Protein AF-A0A835S754-F1 (afdb_monomer)

pLDDT: mean 72.1, std 16.72, range [30.58, 94.94]

Inter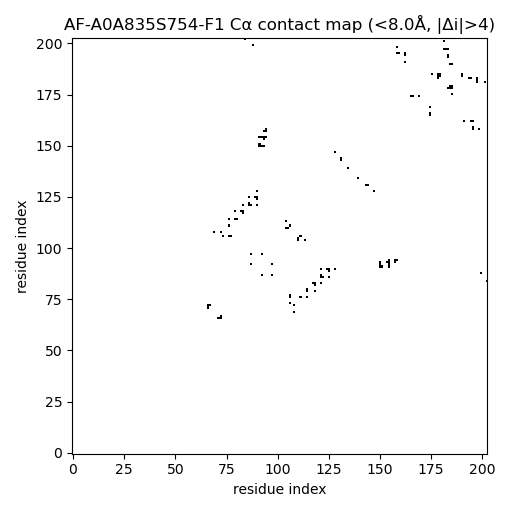Pro domains:
  IPR021881 NPK1-activating kinesin-like protein, C-terminal [PF11995] (77-199)
  IPR027640 Kinesin-like protein [PTHR47968] (9-197)

Mean predicted aligned error: 18.13 Å

Secondary structure (DSSP, 8-state):
-HHHHHHHHHHHHHHHHHHHHHHHHHHHHHHHHHHHHHHHHHHHHHHHHHTTS--------------SSHHHHHHHHHHHHHHHHHHHHHTT--HHHHHHHHHH--S-GGGHHHHHHHHHHHHHHHHHHHHHHHS-TTSS-THHHHHHHHHHHHHHHHHHHHHHHHHHHS-HHHHHHHHHHTT--SS-TTHHHHHHHHTTT--

Solvent-accessible surface area (backbone atoms only — not comparable to full-atom values): 11940 Å² total; per-residue (Å²): 114,73,70,62,55,51,53,54,50,52,54,52,52,50,50,53,51,52,52,51,52,53,51,51,52,49,52,51,52,51,50,52,51,53,50,53,50,51,52,50,50,53,51,48,56,54,49,64,63,43,68,81,62,82,80,88,80,90,81,81,88,76,87,75,79,78,68,93,41,76,71,56,41,50,54,51,46,54,53,51,50,52,52,43,49,54,39,34,60,77,58,36,54,42,65,68,57,56,52,50,51,60,70,72,52,85,69,51,83,83,39,50,66,58,54,54,50,50,45,51,55,42,51,52,48,43,50,52,54,51,50,62,73,69,50,71,94,81,80,75,69,70,67,62,62,50,50,54,55,47,37,48,50,51,36,50,50,52,44,52,50,49,53,54,49,49,70,72,73,44,53,72,69,58,46,49,53,49,28,59,74,62,72,45,75,93,78,62,100,51,54,71,61,49,51,57,51,40,72,71,65,76,118

Foldseek 3Di:
DVVVVVVVVVVVVVVVVVVVVVVVVVVVVVVVVVVVVVVVVVVVVVVVVCVVPDDDDDDDDDPDDQPPDLVSQQVVVVVLVVLLLVLCLLLLPAPVVVVVLPVPDDRDSVCVVVSVVSNVVSVVSNVLVVVVVPDDPPDDDPVSVVVSVVSNVNNLVNLLVVLVCCVVPDDPVRSVVVCVVLVNDPDDPCSSVSSSVSVSVRD

Organism: Vanilla planifolia (NCBI:txid51239)

Radius of gyration: 23.8 Å; Cα contacts (8 Å, |Δi|>4): 74; chains: 1; bounding box: 55×81×47 Å

Structure (mmCIF, N/CA/C/O backbone):
data_AF-A0A835S754-F1
#
_entry.id   AF-A0A835S754-F1
#
loop_
_atom_site.group_PDB
_atom_site.id
_atom_site.type_symbol
_atom_site.label_atom_id
_atom_site.label_alt_id
_atom_site.label_comp_id
_atom_site.label_asym_id
_atom_site.label_entity_id
_atom_site.label_seq_id
_atom_site.pdbx_PDB_ins_code
_atom_site.Cartn_x
_atom_site.Cartn_y
_atom_site.Cartn_z
_atom_site.occupancy
_atom_site.B_iso_or_equiv
_atom_site.auth_seq_id
_atom_site.auth_comp_id
_atom_site.auth_asym_id
_atom_site.auth_atom_id
_atom_site.pdbx_PDB_model_num
ATOM 1 N N . MET A 1 1 ? -16.193 54.764 7.865 1.00 55.62 1 MET A N 1
ATOM 2 C CA . MET A 1 1 ? -15.306 53.985 8.768 1.00 55.62 1 MET A CA 1
ATOM 3 C C . MET A 1 1 ? -15.609 52.480 8.833 1.00 55.62 1 MET A C 1
ATOM 5 O O . MET A 1 1 ? -14.678 51.699 8.687 1.00 55.62 1 MET A O 1
ATOM 9 N N . LYS A 1 2 ? -16.866 52.031 9.021 1.00 67.56 2 LYS A N 1
ATOM 10 C CA . LYS A 1 2 ? -17.196 50.593 9.207 1.00 67.56 2 LYS A CA 1
ATOM 11 C C . LYS A 1 2 ? -16.904 49.685 7.991 1.00 67.56 2 LYS A C 1
ATOM 13 O O . LYS A 1 2 ? -16.386 48.592 8.179 1.00 67.56 2 LYS A O 1
ATOM 18 N N . LYS A 1 3 ? -17.161 50.142 6.754 1.00 70.69 3 LYS A N 1
ATOM 19 C CA . LYS A 1 3 ? -16.855 49.378 5.519 1.00 70.69 3 LYS A CA 1
ATOM 20 C C . LYS A 1 3 ? -15.355 49.118 5.332 1.00 70.69 3 LYS A C 1
ATOM 22 O O . LYS A 1 3 ? -14.971 48.010 4.993 1.00 70.69 3 LYS A O 1
ATOM 27 N N . MET A 1 4 ? -14.521 50.119 5.612 1.00 66.88 4 MET A N 1
ATOM 28 C CA . MET A 1 4 ? -13.069 50.016 5.447 1.00 66.88 4 MET A CA 1
ATOM 29 C C . MET A 1 4 ? -12.462 49.002 6.424 1.00 66.88 4 MET A C 1
ATOM 31 O O . MET A 1 4 ? -11.729 48.120 5.997 1.00 66.88 4 MET A O 1
ATOM 35 N N . LYS A 1 5 ? -12.873 49.022 7.702 1.00 69.06 5 LYS A N 1
ATOM 36 C CA . LYS A 1 5 ? -12.472 47.999 8.688 1.00 69.06 5 LYS A CA 1
ATOM 37 C C . LYS A 1 5 ? -12.862 46.572 8.271 1.00 69.06 5 LYS A C 1
ATOM 39 O O . LYS A 1 5 ? -12.060 45.664 8.442 1.00 69.06 5 LYS A O 1
ATOM 44 N N . LYS A 1 6 ? -14.050 46.388 7.679 1.00 75.00 6 LYS A N 1
ATOM 45 C CA . LYS A 1 6 ? -14.527 45.075 7.211 1.00 75.00 6 LYS A CA 1
ATOM 46 C C . LYS A 1 6 ? -13.700 44.528 6.039 1.00 75.00 6 LYS A C 1
ATOM 48 O O . LYS A 1 6 ? -13.427 43.337 6.001 1.00 75.00 6 LYS A O 1
ATOM 53 N N . MET A 1 7 ? -13.265 45.390 5.116 1.00 71.31 7 MET A N 1
ATOM 54 C CA . MET A 1 7 ? -12.379 44.978 4.016 1.00 71.31 7 MET A CA 1
ATOM 55 C C . MET A 1 7 ? -10.996 44.556 4.527 1.00 71.31 7 MET A C 1
ATOM 57 O O . MET A 1 7 ? -10.490 43.520 4.108 1.00 71.31 7 MET A O 1
ATOM 61 N N . PHE A 1 8 ? -10.423 45.299 5.482 1.00 70.94 8 PHE A N 1
ATOM 62 C CA . PHE A 1 8 ? -9.155 44.918 6.116 1.00 70.94 8 PHE A CA 1
ATOM 63 C C . PHE A 1 8 ? -9.258 43.602 6.903 1.00 70.94 8 PHE A C 1
ATOM 65 O O . PHE A 1 8 ? -8.338 42.792 6.840 1.00 70.94 8 PHE A O 1
ATOM 72 N N . GLN A 1 9 ? -10.375 43.355 7.597 1.00 74.00 9 GLN A N 1
ATOM 73 C CA . GLN A 1 9 ? -10.621 42.074 8.271 1.00 74.00 9 GLN A CA 1
ATOM 74 C C . GLN A 1 9 ? -10.715 40.908 7.281 1.00 74.00 9 GLN A C 1
ATOM 76 O O . GLN A 1 9 ? -10.016 39.917 7.464 1.00 74.00 9 GLN A O 1
ATOM 81 N N . ASN A 1 10 ? -11.482 41.051 6.196 1.00 79.44 10 ASN A N 1
ATOM 82 C CA . ASN A 1 10 ? -11.582 40.007 5.172 1.00 79.44 10 ASN A CA 1
ATOM 83 C C . ASN A 1 10 ? -10.221 39.691 4.526 1.00 79.44 10 ASN A C 1
ATOM 85 O O . ASN A 1 10 ? -9.869 38.524 4.384 1.00 79.44 10 ASN A O 1
ATOM 89 N N . ALA A 1 11 ? -9.430 40.715 4.187 1.00 80.62 11 ALA A N 1
ATOM 90 C CA . ALA A 1 11 ? -8.102 40.523 3.602 1.00 80.62 11 ALA A CA 1
ATOM 91 C C . ALA A 1 11 ? -7.119 39.849 4.580 1.00 80.62 11 ALA A C 1
ATOM 93 O O . ALA A 1 11 ? -6.277 39.045 4.176 1.00 80.62 11 ALA A O 1
ATOM 94 N N . ALA A 1 12 ? -7.221 40.147 5.879 1.00 81.50 12 ALA A N 1
ATOM 95 C CA . ALA A 1 12 ? -6.429 39.474 6.905 1.00 81.50 12 ALA A CA 1
ATOM 96 C C . ALA A 1 12 ? -6.836 37.996 7.061 1.00 81.50 12 ALA A C 1
ATOM 98 O O . ALA A 1 12 ? -5.972 37.125 7.154 1.00 81.50 12 ALA A O 1
ATOM 99 N N . GLU A 1 13 ? -8.134 37.690 7.035 1.00 80.00 13 GLU A N 1
ATOM 100 C CA . GLU A 1 13 ? -8.650 36.318 7.112 1.00 80.00 13 GLU A CA 1
ATOM 101 C C . GLU A 1 13 ? -8.263 35.467 5.895 1.00 80.00 13 GLU A C 1
ATOM 103 O O . GLU A 1 13 ? -7.940 34.284 6.038 1.00 80.00 13 GLU A O 1
ATOM 108 N N . GLU A 1 14 ? -8.257 36.062 4.704 1.00 80.75 14 GLU A N 1
ATOM 109 C CA . GLU A 1 14 ? -7.834 35.403 3.469 1.00 80.75 14 GLU A CA 1
ATOM 110 C C . GLU A 1 14 ? -6.330 35.104 3.472 1.00 80.75 14 GLU A C 1
ATOM 112 O O . GLU A 1 14 ? -5.926 33.978 3.174 1.00 80.75 14 GLU A O 1
ATOM 117 N N . ASN A 1 15 ? -5.505 36.048 3.942 1.00 87.00 15 ASN A N 1
ATOM 118 C CA . ASN A 1 15 ? -4.077 35.809 4.167 1.00 87.00 15 ASN A CA 1
ATOM 119 C C . ASN A 1 15 ? -3.835 34.674 5.171 1.00 87.00 15 ASN A C 1
ATOM 121 O O . ASN A 1 15 ? -3.032 33.779 4.911 1.00 87.00 15 ASN A O 1
ATOM 125 N N . ILE A 1 16 ? -4.567 34.650 6.291 1.00 86.69 16 ILE A N 1
ATOM 126 C CA . ILE A 1 16 ? -4.469 33.567 7.283 1.00 86.69 16 ILE A CA 1
ATOM 127 C C . ILE A 1 16 ? -4.843 32.217 6.657 1.00 86.69 16 ILE A C 1
ATOM 129 O O . ILE A 1 16 ? -4.202 31.202 6.940 1.00 86.69 16 ILE A O 1
ATOM 133 N N . ARG A 1 17 ? -5.874 32.180 5.808 1.00 85.00 17 ARG A N 1
ATOM 134 C CA . ARG A 1 17 ? -6.311 30.961 5.114 1.00 85.00 17 ARG A CA 1
ATOM 135 C C . ARG A 1 17 ? -5.264 30.470 4.116 1.00 85.00 17 ARG A C 1
ATOM 137 O O . ARG A 1 17 ? -4.964 29.278 4.114 1.00 85.00 17 ARG A O 1
ATOM 144 N N . SER A 1 18 ? -4.680 31.380 3.341 1.00 87.38 18 SER A N 1
ATOM 145 C CA . SER A 1 18 ? -3.595 31.089 2.398 1.00 87.38 18 SER A CA 1
ATOM 146 C C . SER A 1 18 ? -2.350 30.549 3.114 1.00 87.38 18 SER A C 1
ATOM 148 O O . SER A 1 18 ? -1.838 29.489 2.756 1.00 87.38 18 SER A O 1
ATOM 150 N N . ILE A 1 19 ? -1.937 31.182 4.220 1.00 89.88 19 ILE A N 1
ATOM 151 C CA . ILE A 1 19 ? -0.817 30.707 5.048 1.00 89.88 19 ILE A CA 1
ATOM 152 C C . ILE A 1 19 ? -1.094 29.300 5.592 1.00 89.88 19 ILE A C 1
ATOM 154 O O . ILE A 1 19 ? -0.211 28.444 5.565 1.00 89.88 19 ILE A O 1
ATOM 158 N N . LYS A 1 20 ? -2.317 29.023 6.064 1.00 85.06 20 LYS A N 1
ATOM 159 C CA . LYS A 1 20 ? -2.689 27.680 6.537 1.00 85.06 20 LYS A CA 1
ATOM 160 C C . LYS A 1 20 ? -2.590 26.635 5.427 1.00 85.06 20 LYS A C 1
ATOM 162 O O . LYS A 1 20 ? -2.050 25.566 5.693 1.00 85.06 20 LYS A O 1
ATOM 167 N N . ALA A 1 21 ? -3.066 26.954 4.222 1.00 86.56 21 ALA A N 1
ATOM 168 C CA . ALA A 1 21 ? -2.978 26.072 3.059 1.00 86.56 21 ALA A CA 1
ATOM 169 C C . ALA A 1 21 ? -1.516 25.775 2.682 1.00 86.56 21 ALA A C 1
ATOM 171 O O . ALA A 1 21 ? -1.133 24.613 2.527 1.00 86.56 21 ALA A O 1
ATOM 172 N N . TYR A 1 22 ? -0.676 26.810 2.653 1.00 88.19 22 TYR A N 1
ATOM 173 C CA . TYR A 1 22 ? 0.758 26.667 2.407 1.00 88.19 22 TYR A CA 1
ATOM 174 C C . TYR A 1 22 ? 1.445 25.798 3.472 1.00 88.19 22 TYR A C 1
ATOM 176 O O . TYR A 1 22 ? 2.227 24.906 3.154 1.00 88.19 22 TYR A O 1
ATOM 184 N N . VAL A 1 23 ? 1.114 25.992 4.753 1.00 94.94 23 VAL A N 1
ATOM 185 C CA . VAL A 1 23 ? 1.658 25.177 5.853 1.00 94.94 23 VAL A CA 1
ATOM 186 C C . VAL A 1 23 ? 1.204 23.720 5.753 1.00 94.94 23 VAL A C 1
ATOM 188 O O . VAL A 1 23 ? 1.993 22.822 6.049 1.00 94.94 23 VAL A O 1
ATOM 191 N N . THR A 1 24 ? -0.042 23.454 5.354 1.00 88.62 24 THR A N 1
ATOM 192 C CA . THR A 1 24 ? -0.513 22.077 5.142 1.00 88.62 24 THR A CA 1
ATOM 193 C C . THR A 1 24 ? 0.208 21.401 3.984 1.00 88.62 24 THR A C 1
ATOM 195 O O . THR A 1 24 ? 0.659 20.270 4.146 1.00 88.62 24 THR A O 1
ATOM 198 N N . GLU A 1 25 ? 0.405 22.106 2.871 1.00 89.94 25 GLU A N 1
ATOM 199 C CA . GLU A 1 25 ? 1.157 21.589 1.727 1.00 89.94 25 GLU A CA 1
ATOM 200 C C . GLU A 1 25 ? 2.626 21.329 2.095 1.00 89.94 25 GLU A C 1
ATOM 202 O O . GLU A 1 25 ? 3.189 20.284 1.767 1.00 89.94 25 GLU A O 1
ATOM 207 N N . LEU A 1 26 ? 3.245 22.237 2.854 1.00 90.62 26 LEU A N 1
ATOM 208 C CA . LEU A 1 26 ? 4.615 22.067 3.329 1.00 90.62 26 LEU A CA 1
ATOM 209 C C . LEU A 1 26 ? 4.744 20.854 4.259 1.00 90.62 26 LEU A C 1
ATOM 211 O O . LEU A 1 26 ? 5.684 20.075 4.120 1.00 90.62 26 LEU A O 1
ATOM 215 N N . LYS A 1 27 ? 3.787 20.650 5.173 1.00 89.31 27 LYS A N 1
ATOM 216 C CA . LYS A 1 27 ? 3.744 19.461 6.041 1.00 89.31 27 LYS A CA 1
ATOM 217 C C . LYS A 1 27 ? 3.614 18.170 5.237 1.00 89.31 27 LYS A C 1
ATOM 219 O O . LYS A 1 27 ? 4.276 17.190 5.565 1.00 89.31 27 LYS A O 1
ATOM 224 N N . GLU A 1 28 ? 2.805 18.175 4.182 1.00 91.25 28 GLU A N 1
ATOM 225 C CA . GLU A 1 28 ? 2.674 17.029 3.282 1.00 91.25 28 GLU A CA 1
ATOM 226 C C . GLU A 1 28 ? 3.990 16.741 2.544 1.00 91.25 28 GLU A C 1
ATOM 228 O O . GLU A 1 28 ? 4.440 15.595 2.506 1.00 91.25 28 GLU A O 1
ATOM 233 N N . ARG A 1 29 ? 4.660 17.774 2.018 1.00 89.44 29 ARG A N 1
ATOM 234 C CA . ARG A 1 29 ? 5.976 17.636 1.369 1.00 89.44 29 ARG A CA 1
ATOM 235 C C . ARG A 1 29 ? 7.042 17.120 2.337 1.00 89.44 29 ARG A C 1
ATOM 237 O O . ARG A 1 29 ? 7.818 16.246 1.966 1.00 89.44 29 ARG A O 1
ATOM 244 N N . VAL A 1 30 ? 7.054 17.600 3.582 1.00 93.19 30 VAL A N 1
ATOM 245 C CA . VAL A 1 30 ? 7.963 17.101 4.629 1.00 93.19 30 VAL A CA 1
ATOM 246 C C . VAL A 1 30 ? 7.688 15.629 4.937 1.00 93.19 30 VAL A C 1
ATOM 248 O O . VAL A 1 30 ? 8.635 14.854 5.034 1.00 93.19 30 VAL A O 1
ATOM 251 N N . ALA A 1 31 ? 6.422 15.216 5.023 1.00 87.62 31 ALA A N 1
ATOM 252 C CA . ALA A 1 31 ? 6.072 13.811 5.218 1.00 87.62 31 ALA A CA 1
ATOM 253 C C . ALA A 1 31 ? 6.533 12.932 4.038 1.00 87.62 31 ALA A C 1
ATOM 255 O O . ALA A 1 31 ? 7.096 11.859 4.257 1.00 87.62 31 ALA A O 1
ATOM 256 N N . LYS A 1 32 ? 6.372 13.407 2.792 1.00 89.62 32 LYS A N 1
ATOM 257 C CA . LYS A 1 32 ? 6.876 12.720 1.587 1.00 89.62 32 LYS A CA 1
ATOM 258 C C . LYS A 1 32 ? 8.398 12.575 1.609 1.00 89.62 32 LYS A C 1
ATOM 260 O O . LYS A 1 32 ? 8.906 11.484 1.369 1.00 89.62 32 LYS A O 1
ATOM 265 N N . LEU A 1 33 ? 9.117 13.640 1.962 1.00 93.00 33 LEU A N 1
ATOM 266 C CA . LEU A 1 33 ? 10.575 13.610 2.098 1.00 93.00 33 LEU A CA 1
ATOM 267 C C . LEU A 1 33 ? 11.033 12.663 3.211 1.00 93.00 33 LEU A C 1
ATOM 269 O O . LEU A 1 33 ? 12.001 11.929 3.033 1.00 93.00 33 LEU A O 1
ATOM 273 N N . GLN A 1 34 ? 10.342 12.643 4.353 1.00 84.38 34 GLN A N 1
ATOM 274 C CA . GLN A 1 34 ? 10.647 11.713 5.444 1.00 84.38 34 GLN A CA 1
ATOM 275 C C . GLN A 1 34 ? 10.462 10.256 5.016 1.00 84.38 34 GLN A C 1
ATOM 277 O O . GLN A 1 34 ? 11.296 9.415 5.344 1.00 84.38 34 GLN A O 1
ATOM 282 N N . TYR A 1 35 ? 9.415 9.971 4.245 1.00 87.88 35 TYR A N 1
ATOM 283 C CA . TYR A 1 35 ? 9.174 8.641 3.700 1.00 87.88 35 TYR A CA 1
ATOM 284 C C . TYR A 1 35 ? 10.244 8.236 2.676 1.00 87.88 35 TYR A C 1
ATOM 286 O O . TYR A 1 35 ? 10.827 7.162 2.799 1.00 87.88 35 TYR A O 1
ATOM 294 N N . GLN A 1 36 ? 10.590 9.123 1.735 1.00 85.00 36 GLN A N 1
ATOM 295 C CA . GLN A 1 36 ? 11.692 8.897 0.791 1.00 85.00 36 GLN A CA 1
ATOM 296 C C . GLN A 1 36 ? 13.021 8.649 1.510 1.00 85.00 36 GLN A C 1
ATOM 298 O O . GLN A 1 36 ? 13.753 7.730 1.152 1.00 85.00 36 GLN A O 1
ATOM 303 N N . LYS A 1 37 ? 13.310 9.422 2.564 1.00 83.12 37 LYS A N 1
ATOM 304 C CA . LYS A 1 37 ? 14.489 9.213 3.408 1.00 83.12 37 LYS A CA 1
ATOM 305 C C . LYS A 1 37 ? 14.470 7.826 4.050 1.00 83.12 37 LYS A C 1
ATOM 307 O O . LYS A 1 37 ? 15.501 7.169 4.072 1.00 83.12 37 LYS A O 1
ATOM 312 N N . GLN A 1 38 ? 13.328 7.384 4.576 1.00 81.88 38 GLN A N 1
ATOM 313 C CA . GLN A 1 38 ? 13.209 6.066 5.200 1.00 81.88 38 GLN A CA 1
ATOM 314 C C . GLN A 1 38 ? 13.431 4.932 4.190 1.00 81.88 38 GLN A C 1
ATOM 316 O O . GLN A 1 38 ? 14.171 4.003 4.492 1.00 81.88 38 GLN A O 1
ATOM 321 N N . LEU A 1 39 ? 12.859 5.042 2.987 1.00 79.38 39 LEU A N 1
ATOM 322 C CA . LEU A 1 39 ? 13.101 4.105 1.884 1.00 79.38 39 LEU A CA 1
ATOM 323 C C . LEU A 1 39 ? 14.577 4.042 1.497 1.00 79.38 39 LEU A C 1
ATOM 325 O O . LEU A 1 39 ? 15.128 2.953 1.371 1.00 79.38 39 LEU A O 1
ATOM 329 N N . LEU A 1 40 ? 15.222 5.201 1.356 1.00 84.50 40 LEU A N 1
ATOM 330 C CA . LEU A 1 40 ? 16.635 5.266 1.001 1.00 84.50 40 LEU A CA 1
ATOM 331 C C . LEU A 1 40 ? 17.522 4.681 2.106 1.00 84.50 40 LEU A C 1
ATOM 333 O O . LEU A 1 40 ? 18.484 3.994 1.802 1.00 84.50 40 LEU A O 1
ATOM 337 N N . VAL A 1 41 ? 17.184 4.900 3.382 1.00 81.00 41 VAL A N 1
ATOM 338 C CA . VAL A 1 41 ? 17.890 4.276 4.513 1.00 81.00 41 VAL A CA 1
ATOM 339 C C . VAL A 1 41 ? 17.762 2.755 4.464 1.00 81.00 41 VAL A C 1
ATOM 341 O O . VAL A 1 41 ? 18.763 2.073 4.643 1.00 81.00 41 VAL A O 1
ATOM 344 N N . CYS A 1 42 ? 16.572 2.216 4.184 1.00 72.00 42 CYS A N 1
ATOM 345 C CA . CYS A 1 42 ? 16.405 0.775 3.989 1.00 72.00 42 CYS A CA 1
ATOM 346 C C . CYS A 1 42 ? 17.265 0.264 2.823 1.00 72.00 42 CYS A C 1
ATOM 348 O O . CYS A 1 42 ? 17.995 -0.702 2.999 1.00 72.00 42 CYS A O 1
ATOM 350 N N . GLN A 1 43 ? 17.268 0.965 1.686 1.00 68.75 43 GLN A N 1
ATOM 351 C CA . GLN A 1 43 ? 18.071 0.596 0.519 1.00 68.75 43 GLN A CA 1
ATOM 352 C C . GLN A 1 43 ? 19.586 0.661 0.783 1.00 68.75 43 GLN A C 1
ATOM 354 O O . GLN A 1 43 ? 20.320 -0.210 0.333 1.00 68.75 43 GLN A O 1
ATOM 359 N N . VAL A 1 44 ? 20.070 1.671 1.513 1.00 73.56 44 VAL A N 1
ATOM 360 C CA . VAL A 1 44 ? 21.494 1.796 1.874 1.00 73.56 44 VAL A CA 1
ATOM 361 C C . VAL A 1 44 ? 21.908 0.681 2.830 1.00 73.56 44 VAL A C 1
ATOM 363 O O . VAL A 1 44 ? 22.931 0.054 2.595 1.00 73.56 44 VAL A O 1
ATOM 366 N N . LEU A 1 45 ? 21.093 0.371 3.843 1.00 75.69 45 LEU A N 1
ATOM 367 C CA . LEU A 1 45 ? 21.361 -0.751 4.751 1.00 75.69 45 LEU A CA 1
ATOM 368 C C . LEU A 1 45 ? 21.376 -2.101 4.011 1.00 75.69 45 LEU A C 1
ATOM 370 O O . LEU A 1 45 ? 22.176 -2.972 4.339 1.00 75.69 45 LEU A O 1
ATOM 374 N N . GLU A 1 46 ? 20.520 -2.268 2.999 1.00 69.50 46 GLU A N 1
ATOM 375 C CA . GLU A 1 46 ? 20.502 -3.446 2.120 1.00 69.50 46 GLU A CA 1
ATOM 376 C C . GLU A 1 46 ? 21.759 -3.525 1.227 1.00 69.50 46 GLU A C 1
ATOM 378 O O . GLU A 1 46 ? 22.312 -4.609 1.042 1.00 69.50 46 GLU A O 1
ATOM 383 N N . LEU A 1 47 ? 22.253 -2.392 0.707 1.00 67.00 47 LEU A N 1
ATOM 384 C CA . LEU A 1 47 ? 23.467 -2.328 -0.121 1.00 67.00 47 LEU A CA 1
ATOM 385 C C . LEU A 1 47 ? 24.760 -2.498 0.692 1.00 67.00 47 LEU A C 1
ATOM 387 O O . LEU A 1 47 ? 25.648 -3.224 0.250 1.00 67.00 47 LEU A O 1
ATOM 391 N N . GLU A 1 48 ? 24.856 -1.896 1.881 1.00 65.88 48 GLU A N 1
ATOM 392 C CA . GLU A 1 48 ? 25.991 -2.059 2.807 1.00 65.88 48 GLU A CA 1
ATOM 393 C C . GLU A 1 48 ? 26.107 -3.512 3.302 1.00 65.88 48 GLU A C 1
ATOM 395 O O . GLU A 1 48 ? 27.211 -4.032 3.467 1.00 65.88 48 GLU A O 1
ATOM 400 N N . ALA A 1 49 ? 24.979 -4.213 3.470 1.00 60.19 49 ALA A N 1
ATOM 401 C CA . ALA A 1 49 ? 24.977 -5.647 3.761 1.00 60.19 49 ALA A CA 1
ATOM 402 C C . ALA A 1 49 ? 25.491 -6.484 2.569 1.00 60.19 49 ALA A C 1
ATOM 404 O O . ALA A 1 49 ? 26.234 -7.452 2.760 1.00 60.19 49 ALA A O 1
ATOM 405 N N . ASN A 1 50 ? 25.153 -6.080 1.340 1.00 57.06 50 ASN A N 1
ATOM 406 C CA . ASN A 1 50 ? 25.584 -6.737 0.103 1.00 57.06 50 ASN A CA 1
ATOM 407 C C . ASN A 1 50 ? 27.035 -6.419 -0.316 1.00 57.06 50 ASN A C 1
ATOM 409 O O . ASN A 1 50 ? 27.605 -7.172 -1.105 1.00 57.06 50 ASN A O 1
ATOM 413 N N . GLU A 1 51 ? 27.669 -5.363 0.207 1.00 45.88 51 GLU A N 1
ATOM 414 C CA . GLU A 1 51 ? 29.067 -5.006 -0.110 1.00 45.88 51 GLU A CA 1
ATOM 415 C C . GLU A 1 51 ? 30.082 -6.052 0.406 1.00 45.88 51 GLU A C 1
ATOM 417 O O . GLU A 1 51 ? 31.215 -6.131 -0.069 1.00 45.88 51 GLU A O 1
ATOM 422 N N . THR A 1 52 ? 29.654 -6.952 1.298 1.00 45.66 52 THR A N 1
ATOM 423 C CA . THR A 1 52 ? 30.446 -8.125 1.714 1.00 45.66 52 THR A CA 1
ATOM 424 C C . THR A 1 52 ? 30.410 -9.292 0.715 1.00 45.66 52 THR A C 1
ATOM 426 O O . THR A 1 52 ? 31.159 -10.258 0.873 1.00 45.66 52 THR A O 1
ATOM 429 N N . VAL A 1 53 ? 29.596 -9.202 -0.345 1.00 49.78 53 VAL A N 1
ATOM 430 C CA . VAL A 1 53 ? 29.463 -10.216 -1.403 1.00 49.78 53 VAL A CA 1
ATOM 431 C C . VAL A 1 53 ? 29.507 -9.526 -2.771 1.00 49.78 53 VAL A C 1
ATOM 433 O O . VAL A 1 53 ? 28.537 -9.466 -3.523 1.00 49.78 53 VAL A O 1
ATOM 436 N N . SER A 1 54 ? 30.677 -8.987 -3.118 1.00 43.31 54 SER A N 1
ATOM 437 C CA . SER A 1 54 ? 30.976 -8.646 -4.511 1.00 43.31 54 SER A CA 1
ATOM 438 C C . SER A 1 54 ? 30.972 -9.910 -5.376 1.00 43.31 54 SER A C 1
ATOM 440 O O . SER A 1 54 ? 31.736 -10.833 -5.099 1.00 43.31 54 SER A O 1
ATOM 442 N N . CYS A 1 55 ? 30.171 -9.917 -6.449 1.00 30.58 55 CYS A N 1
ATOM 443 C CA . CYS A 1 55 ? 30.602 -10.121 -7.846 1.00 30.58 55 CYS A CA 1
ATOM 444 C C . CYS A 1 55 ? 29.504 -10.772 -8.718 1.00 30.58 55 CYS A C 1
ATOM 446 O O . CYS A 1 55 ? 28.957 -11.811 -8.366 1.00 30.58 55 CYS A O 1
ATOM 448 N N . SER A 1 56 ? 29.340 -10.220 -9.929 1.00 34.81 56 SER A N 1
ATOM 449 C CA . SER A 1 56 ? 28.719 -10.811 -11.133 1.00 34.81 56 SER A CA 1
ATOM 450 C C . SER A 1 56 ? 27.187 -10.876 -11.212 1.00 34.81 56 SER A C 1
ATOM 452 O O . SER A 1 56 ? 26.554 -11.749 -10.634 1.00 34.81 56 SER A O 1
ATOM 454 N N . SER A 1 57 ? 26.590 -10.045 -12.069 1.00 34.31 57 SER A N 1
ATOM 455 C CA . SER A 1 57 ? 26.106 -10.512 -13.381 1.00 34.31 57 SER A CA 1
ATOM 456 C C . SER A 1 57 ? 25.302 -9.407 -14.066 1.00 34.31 57 SER A C 1
ATOM 458 O O . SER A 1 57 ? 24.253 -8.972 -13.600 1.00 34.31 57 SER A O 1
ATOM 460 N N . GLU A 1 58 ? 25.823 -8.992 -15.207 1.00 40.59 58 GLU A N 1
ATOM 461 C CA . GLU A 1 58 ? 25.238 -8.121 -16.219 1.00 40.59 58 GLU A CA 1
ATOM 462 C C . GLU A 1 58 ? 23.995 -8.811 -16.794 1.00 40.59 58 GLU A C 1
ATOM 464 O O . GLU A 1 58 ? 24.121 -9.962 -17.194 1.00 40.59 58 GLU A O 1
ATOM 469 N N . HIS A 1 59 ? 22.822 -8.169 -16.834 1.00 34.38 59 HIS A N 1
ATOM 470 C CA . HIS A 1 59 ? 21.711 -8.570 -17.713 1.00 34.38 59 HIS A CA 1
ATOM 471 C C . HIS A 1 59 ? 21.026 -7.319 -18.274 1.00 34.38 59 HIS A C 1
ATOM 473 O O . HIS A 1 59 ? 20.168 -6.692 -17.654 1.00 34.38 59 HIS A O 1
ATOM 479 N N . GLU A 1 60 ? 21.564 -6.957 -19.432 1.00 35.41 60 GLU A N 1
ATOM 480 C CA . GLU A 1 60 ? 20.961 -6.374 -20.627 1.00 35.41 60 GLU A CA 1
ATOM 481 C C . GLU A 1 60 ? 19.481 -5.958 -20.589 1.00 35.41 60 GLU A C 1
ATOM 483 O O . GLU A 1 60 ? 18.557 -6.709 -20.272 1.00 35.41 60 GLU A O 1
ATOM 488 N N . GLU A 1 61 ? 19.305 -4.714 -21.021 1.00 44.69 61 GLU A N 1
ATOM 489 C CA . GLU A 1 61 ? 18.074 -3.988 -21.271 1.00 44.69 61 GLU A CA 1
ATOM 490 C C . GLU A 1 61 ? 17.110 -4.753 -22.189 1.00 44.69 61 GLU A C 1
ATOM 492 O O . GLU A 1 61 ? 17.407 -5.042 -23.345 1.00 44.69 61 GLU A O 1
ATOM 497 N N . THR A 1 62 ? 15.885 -4.984 -21.717 1.00 36.34 62 THR A N 1
ATOM 498 C CA . THR A 1 62 ? 14.735 -5.181 -22.606 1.00 36.34 62 THR A CA 1
ATOM 499 C C . THR A 1 62 ? 13.842 -3.956 -22.481 1.00 36.34 62 THR A C 1
ATOM 501 O O . THR A 1 62 ? 13.091 -3.806 -21.517 1.00 36.34 62 THR A O 1
ATOM 504 N N . ILE A 1 63 ? 13.966 -3.054 -23.456 1.00 45.25 63 ILE A N 1
ATOM 505 C CA . ILE A 1 63 ? 13.023 -1.963 -23.699 1.00 45.25 63 ILE A CA 1
ATOM 506 C C . ILE A 1 63 ? 11.663 -2.600 -24.001 1.00 45.25 63 ILE A C 1
ATOM 508 O O . ILE A 1 63 ? 11.449 -3.157 -25.077 1.00 45.25 63 ILE A O 1
ATOM 512 N N . ALA A 1 64 ? 10.760 -2.561 -23.021 1.00 47.06 64 ALA A N 1
ATOM 513 C CA . ALA A 1 64 ? 9.382 -2.994 -23.187 1.00 47.06 64 ALA A CA 1
ATOM 514 C C . ALA A 1 64 ? 8.582 -1.883 -23.886 1.00 47.06 64 ALA A C 1
ATOM 516 O O . ALA A 1 64 ? 8.510 -0.745 -23.425 1.00 47.06 64 ALA A O 1
ATOM 517 N N . ASP A 1 65 ? 8.040 -2.257 -25.040 1.00 45.06 65 ASP A N 1
ATOM 518 C CA . ASP A 1 65 ? 7.227 -1.492 -25.984 1.00 45.06 65 ASP A CA 1
ATOM 519 C C . ASP A 1 65 ? 6.140 -0.659 -25.265 1.00 45.06 65 ASP A C 1
ATOM 521 O O . ASP A 1 65 ? 5.303 -1.188 -24.531 1.00 45.06 65 ASP A O 1
ATOM 525 N N . LEU A 1 66 ? 6.146 0.661 -25.476 1.00 51.59 66 LEU A N 1
ATOM 526 C CA . LEU A 1 66 ? 5.142 1.579 -24.932 1.00 51.59 66 LEU A CA 1
ATOM 527 C C . LEU A 1 66 ? 3.754 1.226 -25.518 1.00 51.59 66 LEU A C 1
ATOM 529 O O . LEU A 1 66 ? 3.621 1.174 -26.746 1.00 51.59 66 LEU A O 1
ATOM 533 N N . PRO A 1 67 ? 2.703 1.002 -24.704 1.00 52.34 67 PRO A N 1
ATOM 534 C CA . PRO A 1 67 ? 1.392 0.612 -25.210 1.00 52.34 67 PRO A CA 1
ATOM 535 C C . PRO A 1 67 ? 0.783 1.704 -26.100 1.00 52.34 67 PRO A C 1
ATOM 537 O O . PRO A 1 67 ? 0.526 2.830 -25.679 1.00 52.34 67 PRO A O 1
ATOM 540 N N . LYS A 1 68 ? 0.541 1.344 -27.366 1.00 53.31 68 LYS A N 1
ATOM 541 C CA . LYS A 1 68 ? 0.200 2.247 -28.483 1.00 53.31 68 LYS A CA 1
ATOM 542 C C . LYS A 1 68 ? -1.237 2.809 -28.442 1.00 53.31 68 LYS A C 1
ATOM 544 O O . LYS A 1 68 ? -1.643 3.492 -29.377 1.00 53.31 68 LYS A O 1
ATOM 549 N N . SER A 1 69 ? -2.015 2.566 -27.379 1.00 59.75 69 SER A N 1
ATOM 550 C CA . SER A 1 69 ? -3.338 3.188 -27.179 1.00 59.75 69 SER A CA 1
ATOM 551 C C . SER A 1 69 ? -3.737 3.318 -25.692 1.00 59.75 69 SER A C 1
ATOM 553 O O . SER A 1 69 ? -3.404 2.432 -24.898 1.00 59.75 69 SER A O 1
ATOM 555 N N . PRO A 1 70 ? -4.498 4.361 -25.294 1.00 61.78 70 PRO A N 1
ATOM 556 C CA . PRO A 1 70 ? -4.970 4.536 -23.912 1.00 61.78 70 PRO A CA 1
ATOM 557 C C . PRO A 1 70 ? -5.791 3.349 -23.385 1.00 61.78 70 PRO A C 1
ATOM 559 O O . PRO A 1 70 ? -5.666 2.970 -22.221 1.00 61.78 70 PRO A O 1
ATOM 562 N N . ASP A 1 71 ? -6.583 2.718 -24.258 1.00 64.81 71 ASP A N 1
ATOM 563 C CA . ASP A 1 71 ? -7.390 1.545 -23.909 1.00 64.81 71 ASP A CA 1
ATOM 564 C C . ASP A 1 71 ? -6.529 0.289 -23.698 1.00 64.81 71 ASP A C 1
ATOM 566 O O . ASP A 1 71 ? -6.822 -0.512 -22.811 1.00 64.81 71 ASP A O 1
ATOM 570 N N . SER A 1 72 ? -5.418 0.143 -24.436 1.00 78.88 72 SER A N 1
ATOM 571 C CA . SER A 1 72 ? -4.458 -0.950 -24.207 1.00 78.88 72 SER A CA 1
ATOM 572 C C . SER A 1 72 ? -3.711 -0.811 -22.880 1.00 78.88 72 SER A C 1
ATOM 574 O O . SER A 1 72 ? -3.541 -1.802 -22.173 1.00 78.88 72 SER A O 1
ATOM 576 N N . TRP A 1 73 ? -3.337 0.414 -22.493 1.00 83.88 73 TRP A N 1
ATOM 577 C CA . TRP A 1 73 ? -2.679 0.667 -21.210 1.00 83.88 73 TRP A CA 1
ATOM 578 C C . TRP A 1 73 ? -3.578 0.291 -20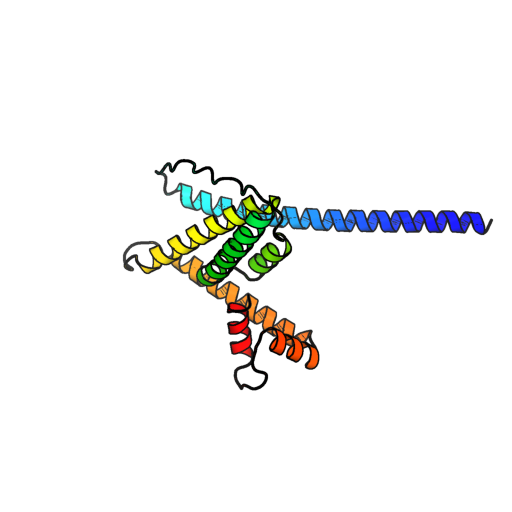.033 1.00 83.88 73 TRP A C 1
ATOM 580 O O . TRP A 1 73 ? -3.138 -0.386 -19.111 1.00 83.88 73 TRP A O 1
ATOM 590 N N . ARG A 1 74 ? -4.859 0.670 -20.077 1.00 86.12 74 ARG A N 1
ATOM 591 C CA . ARG A 1 74 ? -5.798 0.371 -18.990 1.00 86.12 74 ARG A CA 1
ATOM 592 C C . ARG A 1 74 ? -5.925 -1.130 -18.719 1.00 86.12 74 ARG A C 1
ATOM 594 O O . ARG A 1 74 ? -6.029 -1.523 -17.561 1.00 86.12 74 ARG A O 1
ATOM 601 N N . LEU A 1 75 ? -5.928 -1.956 -19.766 1.00 87.38 75 LEU A N 1
ATOM 602 C CA . LEU A 1 75 ? -5.974 -3.414 -19.627 1.00 87.38 75 LEU A CA 1
ATOM 603 C C . LEU A 1 75 ? -4.690 -3.955 -18.986 1.00 87.38 75 LEU A C 1
ATOM 605 O O . LEU A 1 75 ? -4.776 -4.706 -18.017 1.00 87.38 75 LEU A O 1
ATOM 609 N N . ILE A 1 76 ? -3.526 -3.504 -19.463 1.00 89.06 76 ILE A N 1
ATOM 610 C CA . ILE A 1 76 ? -2.214 -3.881 -18.913 1.00 89.06 76 ILE A CA 1
ATOM 611 C C . ILE A 1 76 ? -2.106 -3.468 -17.445 1.00 89.06 76 ILE A C 1
ATOM 613 O O . ILE A 1 76 ? -1.707 -4.267 -16.606 1.00 89.06 76 ILE A O 1
ATOM 617 N N . PHE A 1 77 ? -2.522 -2.247 -17.112 1.00 89.88 77 PHE A N 1
ATOM 618 C CA . PHE A 1 77 ? -2.528 -1.749 -15.742 1.00 89.88 77 PHE A CA 1
ATOM 619 C C . PHE A 1 77 ? -3.360 -2.641 -14.819 1.00 89.88 77 PHE A C 1
ATOM 621 O O . PHE A 1 77 ? -2.904 -2.991 -13.736 1.00 89.88 77 PHE A O 1
ATOM 628 N N . LEU A 1 78 ? -4.573 -3.028 -15.231 1.00 90.12 78 LEU A N 1
ATOM 629 C CA . LEU A 1 78 ? -5.425 -3.899 -14.419 1.00 90.12 78 LEU A CA 1
ATOM 630 C C . LEU A 1 78 ? -4.786 -5.275 -14.199 1.00 90.12 78 LEU A C 1
ATOM 632 O O . LEU A 1 78 ? -4.812 -5.778 -13.076 1.00 90.12 78 LEU A O 1
ATOM 636 N N . GLU A 1 79 ? -4.186 -5.852 -15.240 1.00 91.50 79 GLU A N 1
ATOM 637 C CA . GLU A 1 79 ? -3.474 -7.129 -15.155 1.00 91.50 79 GLU A CA 1
ATOM 638 C C . GLU A 1 79 ? -2.248 -7.037 -14.233 1.00 91.50 79 GLU A C 1
ATOM 640 O O . GLU A 1 79 ? -2.090 -7.843 -13.315 1.00 91.50 79 GLU A O 1
ATOM 645 N N . GLN A 1 80 ? -1.411 -6.016 -14.411 1.00 92.25 80 GLN A N 1
ATOM 646 C CA . GLN A 1 80 ? -0.230 -5.792 -13.579 1.00 92.25 80 GLN A CA 1
ATOM 647 C C . GLN A 1 80 ? -0.601 -5.506 -12.122 1.00 92.25 80 GLN A C 1
ATOM 649 O O . GLN A 1 80 ? 0.022 -6.040 -11.208 1.00 92.25 80 GLN A O 1
ATOM 654 N N . MET A 1 81 ? -1.650 -4.719 -11.879 1.00 92.56 81 MET A N 1
ATOM 655 C CA . MET A 1 81 ? -2.158 -4.481 -10.528 1.00 92.56 81 MET A CA 1
ATOM 656 C C . MET A 1 81 ? -2.661 -5.768 -9.878 1.00 92.56 81 MET A C 1
ATOM 658 O O . MET A 1 81 ? -2.408 -5.984 -8.694 1.00 92.56 81 MET A O 1
ATOM 662 N N . GLN A 1 82 ? -3.330 -6.641 -10.632 1.00 90.56 82 GLN A N 1
ATOM 663 C CA . GLN A 1 82 ? -3.742 -7.949 -10.128 1.00 90.56 82 GLN A CA 1
ATOM 664 C C . GLN A 1 82 ? -2.526 -8.799 -9.727 1.00 90.56 82 GLN A C 1
ATOM 666 O O . GLN A 1 82 ? -2.529 -9.401 -8.652 1.00 90.56 82 GLN A O 1
ATOM 671 N N . GLN A 1 83 ? -1.470 -8.810 -10.545 1.00 92.25 83 GLN A N 1
ATOM 672 C CA . GLN A 1 83 ? -0.218 -9.505 -10.227 1.00 92.25 83 GLN A CA 1
ATOM 673 C C . GLN A 1 83 ? 0.458 -8.926 -8.974 1.00 92.25 83 GLN A C 1
ATOM 675 O O . GLN A 1 83 ? 0.857 -9.682 -8.089 1.00 92.25 83 GLN A O 1
ATOM 680 N N . ILE A 1 84 ? 0.534 -7.596 -8.854 1.00 92.38 84 ILE A N 1
ATOM 681 C CA . ILE A 1 84 ? 1.075 -6.910 -7.670 1.00 92.38 84 ILE A CA 1
ATOM 682 C C . ILE A 1 84 ? 0.320 -7.330 -6.409 1.00 92.38 84 ILE A C 1
ATOM 684 O O . ILE A 1 84 ? 0.952 -7.638 -5.400 1.00 92.38 84 ILE A O 1
ATOM 688 N N . VAL A 1 85 ? -1.015 -7.375 -6.452 1.00 89.06 85 VAL A N 1
ATOM 689 C CA . VAL A 1 85 ? -1.815 -7.753 -5.281 1.00 89.06 85 VAL A CA 1
ATOM 690 C C . VAL A 1 85 ? -1.526 -9.192 -4.853 1.00 89.06 85 VAL A C 1
ATOM 692 O O . VAL A 1 85 ? -1.264 -9.429 -3.675 1.00 89.06 85 VAL A O 1
ATOM 695 N N . GLN A 1 86 ? -1.462 -10.130 -5.800 1.00 89.00 86 GLN A N 1
ATOM 696 C CA . GLN A 1 86 ? -1.098 -11.519 -5.501 1.00 89.00 86 GLN A CA 1
ATOM 697 C C . GLN A 1 86 ? 0.303 -11.623 -4.887 1.00 89.00 86 GLN A C 1
ATOM 699 O O . GLN A 1 86 ? 0.514 -12.322 -3.894 1.00 89.00 86 GLN A O 1
ATOM 704 N N . LEU A 1 87 ? 1.271 -10.900 -5.451 1.00 86.69 87 LEU A N 1
ATOM 705 C CA . LEU A 1 87 ? 2.638 -10.897 -4.946 1.00 86.69 87 LEU A CA 1
ATOM 706 C C . LEU A 1 87 ? 2.756 -10.219 -3.577 1.00 86.69 87 LEU A C 1
ATOM 708 O O . LEU A 1 87 ? 3.554 -10.658 -2.752 1.00 86.69 87 LEU A O 1
ATOM 712 N N . TRP A 1 88 ? 1.955 -9.194 -3.281 1.00 91.06 88 TRP A N 1
ATOM 713 C CA . TRP A 1 88 ? 1.908 -8.598 -1.946 1.00 91.06 88 TRP A CA 1
ATOM 714 C C . TRP A 1 88 ? 1.505 -9.602 -0.873 1.00 91.06 88 TRP A C 1
ATOM 716 O O . TRP A 1 88 ? 2.003 -9.507 0.254 1.00 91.06 88 TRP A O 1
ATOM 726 N N . ASP A 1 89 ? 0.611 -10.533 -1.198 1.00 84.56 89 ASP A N 1
ATOM 727 C CA . ASP A 1 89 ? 0.181 -11.589 -0.282 1.00 84.56 89 ASP A CA 1
ATOM 728 C C . ASP A 1 89 ? 1.273 -12.630 -0.073 1.00 84.56 89 ASP A C 1
ATOM 730 O O . ASP A 1 89 ? 1.605 -12.937 1.074 1.00 84.56 89 ASP A O 1
ATOM 734 N N . ILE A 1 90 ? 1.899 -13.088 -1.159 1.00 84.69 90 ILE A N 1
ATOM 735 C CA . ILE A 1 90 ? 3.008 -14.051 -1.113 1.00 84.69 90 ILE A CA 1
ATOM 736 C C . ILE A 1 90 ? 4.206 -13.476 -0.346 1.00 84.69 90 ILE A C 1
ATOM 738 O O . ILE A 1 90 ? 4.799 -14.154 0.490 1.00 84.69 90 ILE A O 1
ATOM 742 N N . CYS A 1 91 ? 4.545 -12.214 -0.599 1.00 83.31 91 CYS A N 1
ATOM 743 C CA . CYS A 1 91 ? 5.693 -11.539 0.002 1.00 83.31 91 CYS A CA 1
ATOM 744 C C . CYS A 1 91 ? 5.364 -10.861 1.343 1.00 83.31 91 CYS A C 1
ATOM 746 O O . CYS A 1 91 ? 6.206 -10.146 1.881 1.00 83.31 91 CYS A O 1
ATOM 748 N N . HIS A 1 92 ? 4.150 -11.044 1.878 1.00 82.75 92 HIS A N 1
ATOM 749 C CA . HIS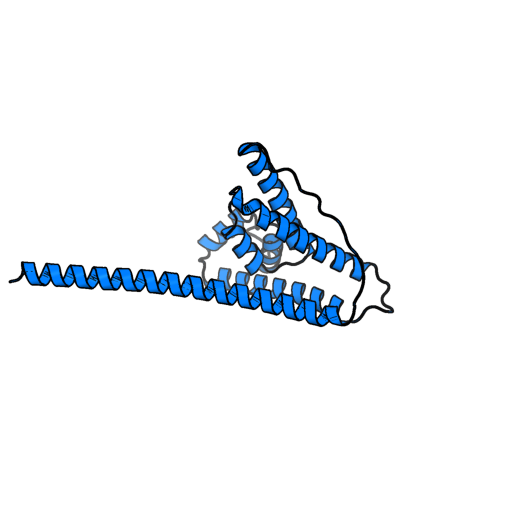 A 1 92 ? 3.698 -10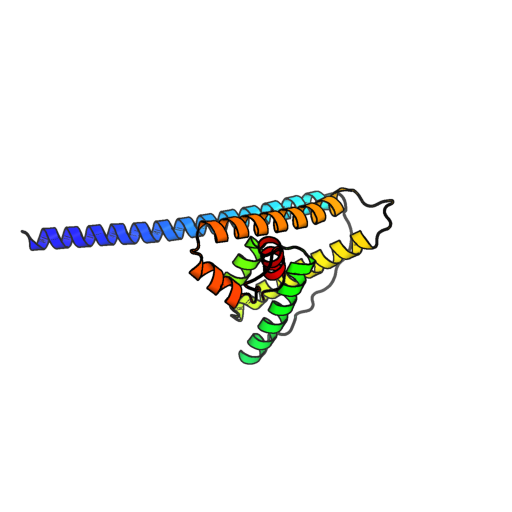.482 3.158 1.00 82.75 92 HIS A CA 1
ATOM 750 C C . HIS A 1 92 ? 3.944 -8.970 3.323 1.00 82.75 92 HIS A C 1
ATOM 752 O O . HIS A 1 92 ? 4.271 -8.478 4.407 1.00 82.75 92 HIS A O 1
ATOM 758 N N . VAL A 1 93 ? 3.741 -8.214 2.245 1.00 84.75 93 VAL A N 1
ATOM 759 C CA . VAL A 1 93 ? 3.976 -6.765 2.213 1.00 84.75 93 VAL A CA 1
ATOM 760 C C . VAL A 1 93 ? 3.008 -6.030 3.137 1.00 84.75 93 VAL A C 1
ATOM 762 O O . VAL A 1 93 ? 1.810 -6.318 3.122 1.00 84.75 93 VAL A O 1
ATOM 765 N N . SER A 1 94 ? 3.518 -5.064 3.912 1.00 84.56 94 SER A N 1
ATOM 766 C CA . SER A 1 94 ? 2.752 -4.298 4.908 1.00 84.56 94 SER A CA 1
ATOM 767 C C . SER A 1 94 ? 1.486 -3.664 4.330 1.00 84.56 94 SER A C 1
ATOM 769 O O . SER A 1 94 ? 1.466 -3.158 3.204 1.00 84.56 94 SER A O 1
ATOM 771 N N . LEU A 1 95 ? 0.413 -3.623 5.123 1.00 82.88 95 LEU A N 1
ATOM 772 C CA . LEU A 1 95 ? -0.853 -3.010 4.717 1.00 82.88 95 LEU A CA 1
ATOM 773 C C . LEU A 1 95 ? -0.695 -1.505 4.481 1.00 82.88 95 LEU A C 1
ATOM 775 O O . LEU A 1 95 ? -1.387 -0.930 3.638 1.00 82.88 95 LEU A O 1
ATOM 779 N N . ILE A 1 96 ? 0.233 -0.866 5.197 1.00 81.81 96 ILE A N 1
ATOM 780 C CA . ILE A 1 96 ? 0.581 0.544 4.988 1.00 81.81 96 ILE A CA 1
ATOM 781 C C . ILE A 1 96 ? 1.094 0.755 3.560 1.00 81.81 96 ILE A C 1
ATOM 783 O O . ILE A 1 96 ? 0.561 1.610 2.856 1.00 81.81 96 ILE A O 1
ATOM 787 N N . HIS A 1 97 ? 2.051 -0.058 3.102 1.00 86.06 97 HIS A N 1
ATOM 788 C CA . HIS A 1 97 ? 2.576 0.038 1.737 1.00 86.06 97 HIS A CA 1
ATOM 789 C C . HIS A 1 97 ? 1.488 -0.234 0.698 1.00 86.06 97 HIS A C 1
ATOM 791 O O . HIS A 1 97 ? 1.275 0.588 -0.190 1.00 86.06 97 HIS A O 1
ATOM 797 N N . ARG A 1 98 ? 0.713 -1.317 0.867 1.00 88.94 98 ARG A N 1
ATOM 798 C CA . ARG A 1 98 ? -0.400 -1.660 -0.042 1.00 88.94 98 ARG A CA 1
ATOM 799 C C . ARG A 1 98 ? -1.396 -0.506 -0.193 1.00 88.94 98 ARG A C 1
ATOM 801 O O . ARG A 1 98 ? -1.822 -0.171 -1.297 1.00 88.94 98 ARG A O 1
ATOM 808 N N . THR A 1 99 ? -1.781 0.117 0.923 1.00 84.12 99 THR A N 1
ATOM 809 C CA . THR A 1 99 ? -2.751 1.224 0.917 1.00 84.12 99 THR A CA 1
ATOM 810 C C . THR A 1 99 ? -2.174 2.501 0.319 1.00 84.12 99 THR A C 1
ATOM 812 O O . THR A 1 99 ? -2.874 3.165 -0.441 1.00 84.12 99 THR A O 1
ATOM 815 N N . GLN A 1 100 ? -0.915 2.835 0.612 1.00 84.88 100 GLN A N 1
ATOM 816 C CA . GLN A 1 100 ? -0.233 3.978 0.003 1.00 84.88 100 GLN A CA 1
ATOM 817 C C . GLN A 1 100 ? -0.118 3.807 -1.511 1.00 84.88 100 GLN A C 1
ATOM 819 O O . GLN A 1 100 ? -0.533 4.696 -2.252 1.00 84.88 100 GLN A O 1
ATOM 824 N N . PHE A 1 101 ? 0.356 2.645 -1.960 1.00 89.31 101 PHE A N 1
ATOM 825 C CA . PHE A 1 101 ? 0.508 2.328 -3.375 1.00 89.31 101 PHE A CA 1
ATOM 826 C C . PHE A 1 101 ? -0.824 2.458 -4.125 1.00 89.31 101 PHE A C 1
ATOM 828 O O . PHE A 1 101 ? -0.915 3.180 -5.113 1.00 89.31 101 PHE A O 1
ATOM 835 N N . TYR A 1 102 ? -1.894 1.860 -3.589 1.00 84.88 102 TYR A N 1
ATOM 836 C CA . TYR A 1 102 ? -3.233 1.930 -4.185 1.00 84.88 102 TYR A CA 1
ATOM 837 C C . TYR A 1 102 ? -3.814 3.355 -4.231 1.00 84.88 102 TYR A C 1
ATOM 839 O O . TYR A 1 102 ? -4.641 3.676 -5.084 1.00 84.88 102 TYR A O 1
ATOM 847 N N . LEU A 1 103 ? -3.457 4.218 -3.275 1.00 84.56 103 LEU A N 1
ATOM 848 C CA . LEU A 1 103 ? -3.940 5.600 -3.255 1.00 84.56 103 LEU A CA 1
ATOM 849 C C . LEU A 1 103 ? -3.200 6.488 -4.256 1.00 84.56 103 LEU A C 1
ATOM 851 O O . LEU A 1 103 ? -3.836 7.402 -4.792 1.00 84.56 103 LEU A O 1
ATOM 855 N N . LEU A 1 104 ? -1.907 6.220 -4.460 1.00 87.19 104 LEU A N 1
ATOM 856 C CA . LEU A 1 104 ? -1.003 7.002 -5.299 1.00 87.19 104 LEU A CA 1
ATOM 857 C C . LEU A 1 104 ? -1.146 6.673 -6.786 1.00 87.19 104 LEU A C 1
ATOM 859 O O . LEU A 1 104 ? -1.214 7.604 -7.578 1.00 87.19 104 LEU A O 1
ATOM 863 N N . PHE A 1 105 ? -1.246 5.393 -7.150 1.00 88.50 105 PHE A N 1
ATOM 864 C CA . PHE A 1 105 ? -1.279 4.964 -8.551 1.00 88.50 105 PHE A CA 1
ATOM 865 C C . PHE A 1 105 ? -2.704 4.582 -8.956 1.00 88.50 105 PHE A C 1
ATOM 867 O O . PHE A 1 105 ? -3.319 3.681 -8.377 1.00 88.50 105 PHE A O 1
ATOM 874 N N . ARG A 1 106 ? -3.264 5.323 -9.915 1.00 86.19 1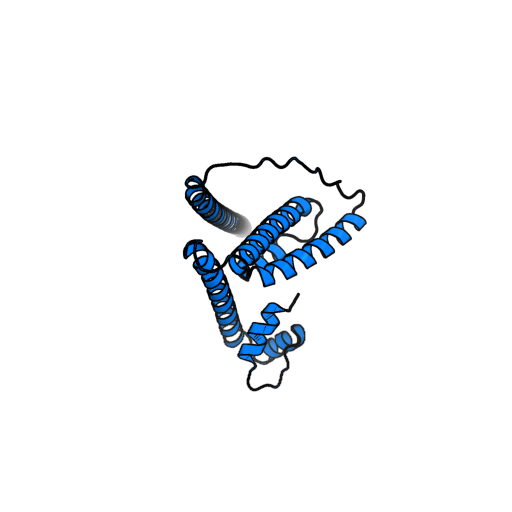06 ARG A N 1
ATOM 875 C CA . ARG A 1 106 ? -4.693 5.280 -10.286 1.00 86.19 106 ARG A CA 1
ATOM 876 C C . ARG A 1 106 ? -4.927 4.748 -11.699 1.00 86.19 106 ARG A C 1
ATOM 878 O O . ARG A 1 106 ? -6.088 4.583 -12.076 1.00 86.19 106 ARG A O 1
ATOM 885 N N . GLY A 1 107 ? -3.859 4.438 -12.431 1.00 84.38 107 GLY A N 1
ATOM 886 C CA . GLY A 1 107 ? -3.913 3.914 -13.793 1.00 84.38 107 GLY A CA 1
ATOM 887 C C . GLY A 1 107 ? -3.637 4.970 -14.854 1.00 84.38 107 GLY A C 1
ATOM 888 O O . GLY A 1 107 ? -4.006 4.769 -16.012 1.00 84.38 107 GLY A O 1
ATOM 889 N N . ASP A 1 108 ? -2.988 6.075 -14.489 1.00 88.56 108 ASP A N 1
ATOM 890 C CA . ASP A 1 108 ? -2.490 7.035 -15.469 1.00 88.56 108 ASP A CA 1
ATOM 891 C C . ASP A 1 108 ? -1.314 6.410 -16.237 1.00 88.56 108 ASP A C 1
ATOM 893 O O . ASP A 1 108 ? -0.536 5.662 -15.649 1.00 88.56 108 ASP A O 1
ATOM 897 N N . PRO A 1 109 ? -1.117 6.696 -17.536 1.00 85.88 109 PRO A N 1
ATOM 898 C CA . PRO A 1 109 ? 0.034 6.168 -18.278 1.00 85.88 109 PRO A CA 1
ATOM 899 C C . PRO A 1 109 ? 1.392 6.525 -17.649 1.00 85.88 109 PRO A C 1
ATOM 901 O O . PRO A 1 109 ? 2.360 5.788 -17.797 1.00 85.88 109 PRO A O 1
ATOM 904 N N . ALA A 1 110 ? 1.464 7.632 -16.901 1.00 86.62 110 ALA A N 1
ATOM 905 C CA . ALA A 1 110 ? 2.651 8.011 -16.132 1.00 86.62 110 ALA A CA 1
ATOM 906 C C . ALA A 1 110 ? 2.943 7.065 -14.948 1.00 86.62 110 ALA A C 1
ATOM 908 O O . ALA A 1 110 ? 4.079 7.015 -14.475 1.00 86.62 110 ALA A O 1
ATOM 909 N N . ASP A 1 111 ? 1.950 6.292 -14.495 1.00 89.25 111 ASP A N 1
ATOM 910 C CA . ASP A 1 111 ? 2.103 5.309 -13.421 1.00 89.25 111 ASP A CA 1
ATOM 911 C C . ASP A 1 111 ? 2.904 4.081 -13.884 1.00 89.25 111 ASP A C 1
ATOM 913 O O . ASP A 1 111 ? 3.428 3.355 -13.041 1.00 89.25 111 ASP A O 1
ATOM 917 N N . GLN A 1 112 ? 3.043 3.854 -15.199 1.00 88.69 112 GLN A N 1
ATOM 918 C CA . GLN A 1 112 ? 3.639 2.640 -15.772 1.00 88.69 112 GLN A CA 1
ATOM 919 C C . GLN A 1 112 ? 4.984 2.274 -15.151 1.00 88.69 112 GLN A C 1
ATOM 921 O O . GLN A 1 112 ? 5.172 1.144 -14.701 1.00 88.69 112 GLN A O 1
ATOM 926 N N . ILE A 1 113 ? 5.895 3.241 -15.054 1.00 88.38 113 ILE A N 1
ATOM 927 C CA . ILE A 1 113 ? 7.224 3.005 -14.487 1.00 88.38 113 ILE A CA 1
ATOM 928 C C . ILE A 1 113 ? 7.151 2.541 -13.025 1.00 88.38 113 ILE A C 1
ATOM 930 O O . ILE A 1 113 ? 7.919 1.679 -12.607 1.00 88.38 113 ILE A O 1
ATOM 934 N N . TYR A 1 114 ? 6.205 3.062 -12.244 1.00 91.44 114 TYR A N 1
ATOM 935 C CA . TYR A 1 114 ? 6.046 2.706 -10.835 1.00 91.44 114 TYR A CA 1
ATOM 936 C C . TYR A 1 114 ? 5.447 1.312 -10.661 1.00 91.44 114 TYR A C 1
ATOM 938 O O . TYR A 1 114 ? 5.880 0.567 -9.781 1.00 91.44 114 TYR A O 1
ATOM 946 N N . ILE A 1 115 ? 4.491 0.949 -11.520 1.00 91.69 115 ILE A N 1
ATOM 947 C CA . ILE A 1 115 ? 3.913 -0.397 -11.556 1.00 91.69 115 ILE A CA 1
ATOM 948 C C . ILE A 1 115 ? 4.990 -1.429 -11.908 1.00 91.69 115 ILE A C 1
ATOM 950 O O . ILE A 1 115 ? 5.134 -2.434 -11.211 1.00 91.69 115 ILE A O 1
ATOM 954 N N . GLU A 1 116 ? 5.803 -1.158 -12.929 1.00 89.94 116 GLU A N 1
ATOM 955 C CA . GLU A 1 116 ? 6.899 -2.046 -13.330 1.00 89.94 116 GLU A CA 1
ATOM 956 C C . GLU A 1 116 ? 7.971 -2.193 -12.241 1.00 89.94 116 GLU A C 1
ATOM 958 O O . GLU A 1 116 ? 8.443 -3.303 -11.979 1.00 89.94 116 GLU A O 1
ATOM 963 N N . VAL A 1 117 ? 8.348 -1.093 -11.582 1.00 92.00 117 VAL A N 1
ATOM 964 C CA . VAL A 1 117 ? 9.326 -1.117 -10.484 1.00 92.00 117 VAL A CA 1
ATOM 965 C C . VAL A 1 117 ? 8.818 -1.958 -9.315 1.00 92.00 117 VAL A C 1
ATOM 967 O O . VAL A 1 117 ? 9.566 -2.792 -8.797 1.00 92.00 117 VAL A O 1
ATOM 970 N N . GLU A 1 118 ? 7.554 -1.792 -8.920 1.00 93.50 118 GLU A N 1
ATOM 971 C CA . GLU A 1 118 ? 6.974 -2.586 -7.836 1.00 93.50 118 GLU A CA 1
ATOM 972 C C . GLU A 1 118 ? 6.889 -4.068 -8.217 1.00 93.50 118 GLU A C 1
ATOM 974 O O . GLU A 1 118 ? 7.269 -4.917 -7.413 1.00 93.50 118 GLU A O 1
ATOM 979 N N . LEU A 1 119 ? 6.506 -4.400 -9.455 1.00 91.69 119 LEU A N 1
ATOM 980 C CA . LEU A 1 119 ? 6.524 -5.785 -9.939 1.00 91.69 119 LEU A CA 1
ATOM 981 C C . LEU A 1 119 ? 7.919 -6.412 -9.861 1.00 91.69 119 LEU A C 1
ATOM 983 O O . LEU A 1 119 ? 8.060 -7.533 -9.369 1.00 91.69 119 LEU A O 1
ATOM 987 N N . ARG A 1 120 ? 8.965 -5.706 -10.303 1.00 87.50 120 ARG A N 1
ATOM 988 C CA . ARG A 1 120 ? 10.346 -6.215 -10.222 1.00 87.50 120 ARG A CA 1
ATOM 989 C C . ARG A 1 120 ? 10.776 -6.439 -8.779 1.00 87.50 120 ARG A C 1
ATOM 991 O O . ARG A 1 120 ? 11.301 -7.505 -8.463 1.00 87.50 120 ARG A O 1
ATOM 998 N N . ARG A 1 121 ? 10.506 -5.472 -7.899 1.00 92.25 121 ARG A N 1
ATOM 999 C CA . ARG A 1 121 ? 10.800 -5.583 -6.466 1.00 92.25 121 ARG A CA 1
ATOM 1000 C C . ARG A 1 121 ? 10.092 -6.788 -5.842 1.00 92.25 121 ARG A C 1
ATOM 1002 O O . ARG A 1 121 ? 10.701 -7.531 -5.076 1.00 92.25 121 ARG A O 1
ATOM 1009 N N . LEU A 1 122 ? 8.818 -6.992 -6.166 1.00 88.44 122 LEU A N 1
ATOM 1010 C CA . LEU A 1 122 ? 8.019 -8.085 -5.620 1.00 88.44 122 LEU A CA 1
ATOM 1011 C C . LEU A 1 122 ? 8.432 -9.456 -6.152 1.00 88.44 122 LEU A C 1
ATOM 1013 O O . LEU A 1 122 ? 8.508 -10.401 -5.369 1.00 88.44 122 LEU A O 1
ATOM 1017 N N . ASN A 1 123 ? 8.749 -9.561 -7.442 1.00 86.56 123 ASN A N 1
ATOM 1018 C CA . ASN A 1 123 ? 9.291 -10.787 -8.025 1.00 86.56 123 ASN A CA 1
ATOM 1019 C C . ASN A 1 123 ? 10.649 -11.142 -7.410 1.00 86.56 123 ASN A C 1
ATOM 1021 O O . ASN A 1 123 ? 10.886 -12.302 -7.081 1.00 86.56 123 ASN A O 1
ATOM 1025 N N . TRP A 1 124 ? 11.512 -10.147 -7.184 1.00 86.56 124 TRP A N 1
ATOM 1026 C CA . TRP A 1 124 ? 12.779 -10.352 -6.485 1.00 86.56 124 TRP A CA 1
ATOM 1027 C C . TRP A 1 124 ? 12.558 -10.876 -5.058 1.00 86.56 124 TRP A C 1
ATOM 1029 O O . TRP A 1 124 ? 13.162 -11.874 -4.664 1.00 86.56 124 TRP A O 1
ATOM 1039 N N . LEU A 1 125 ? 11.621 -10.277 -4.311 1.00 82.94 125 LEU A N 1
ATOM 1040 C CA . LEU A 1 125 ? 11.242 -10.758 -2.978 1.00 82.94 125 LEU A CA 1
ATOM 1041 C C . LEU A 1 125 ? 10.721 -12.201 -3.019 1.00 82.94 125 LEU A C 1
ATOM 1043 O O . LEU A 1 125 ? 11.137 -13.026 -2.207 1.00 82.94 125 LEU A O 1
ATOM 1047 N N . GLN A 1 126 ? 9.852 -12.528 -3.977 1.00 84.00 126 GLN A N 1
ATOM 1048 C CA . GLN A 1 126 ? 9.304 -13.875 -4.134 1.00 84.00 126 GLN A CA 1
ATOM 1049 C C . GLN A 1 126 ? 10.407 -14.902 -4.425 1.00 84.00 126 GLN A C 1
ATOM 1051 O O . GLN A 1 126 ? 10.448 -15.964 -3.799 1.00 84.00 126 GLN A O 1
ATOM 1056 N N . GLN A 1 127 ? 11.327 -14.587 -5.339 1.00 80.00 127 GLN A N 1
ATOM 1057 C CA . GLN A 1 127 ? 12.473 -15.443 -5.645 1.00 80.00 127 GLN A CA 1
ATOM 1058 C C . GLN A 1 127 ? 13.332 -15.675 -4.402 1.00 80.00 127 GLN A C 1
ATOM 1060 O O . GLN A 1 127 ? 13.680 -16.818 -4.103 1.00 80.00 127 GLN A O 1
ATOM 1065 N N . HIS A 1 128 ? 13.591 -14.625 -3.625 1.00 73.56 128 HIS A N 1
ATOM 1066 C CA . HIS A 1 128 ? 14.348 -14.734 -2.384 1.00 73.56 128 HIS A CA 1
ATOM 1067 C C . HIS A 1 128 ? 13.646 -15.636 -1.354 1.00 73.56 128 HIS A C 1
ATOM 1069 O O . HIS A 1 128 ? 14.281 -16.516 -0.775 1.00 73.56 128 HIS A O 1
ATOM 1075 N N . LEU A 1 129 ? 12.322 -15.511 -1.192 1.00 74.06 129 LEU A N 1
ATOM 1076 C CA . LEU A 1 129 ? 11.521 -16.415 -0.353 1.00 74.06 129 LEU A CA 1
ATOM 1077 C C . LEU A 1 129 ? 11.637 -17.885 -0.797 1.00 74.06 129 LEU A C 1
ATOM 1079 O O . LEU A 1 129 ? 11.837 -18.776 0.031 1.00 74.06 129 LEU A O 1
ATOM 1083 N N . THR A 1 130 ? 11.499 -18.151 -2.098 1.00 69.88 130 THR A N 1
ATOM 1084 C CA . THR A 1 130 ? 11.544 -19.524 -2.636 1.00 69.88 130 THR A CA 1
ATOM 1085 C C . THR A 1 130 ? 12.941 -20.142 -2.563 1.00 69.88 130 THR A C 1
ATOM 1087 O O . THR A 1 130 ? 13.067 -21.327 -2.257 1.00 69.88 130 THR A O 1
ATOM 1090 N N . SER A 1 131 ? 13.990 -19.342 -2.770 1.00 62.62 131 SER A N 1
ATOM 1091 C CA . SER A 1 131 ? 15.388 -19.757 -2.621 1.00 62.62 131 SER A CA 1
ATOM 1092 C C . SER A 1 131 ? 15.688 -20.192 -1.183 1.00 62.62 131 SER A C 1
ATOM 1094 O O . SER A 1 131 ? 16.229 -21.275 -0.960 1.00 62.62 131 SER A O 1
ATOM 1096 N N . VAL A 1 132 ? 15.226 -19.415 -0.196 1.00 57.00 132 VAL A N 1
ATOM 1097 C CA . VAL A 1 132 ? 15.364 -19.741 1.235 1.00 57.00 132 VAL A CA 1
ATOM 1098 C C . VAL A 1 132 ? 14.599 -21.016 1.609 1.00 57.00 132 VAL A C 1
ATOM 1100 O O . VAL A 1 132 ? 15.079 -21.794 2.427 1.00 57.00 132 VAL A O 1
ATOM 1103 N N . SER A 1 133 ? 13.440 -21.275 0.995 1.00 51.94 133 SER A N 1
ATOM 1104 C CA . SER A 1 133 ? 12.656 -22.494 1.248 1.00 51.94 133 SER A CA 1
ATOM 1105 C C . SER A 1 133 ? 13.275 -23.766 0.650 1.00 51.94 133 SER A C 1
ATOM 1107 O O . SER A 1 133 ? 13.011 -24.856 1.156 1.00 51.94 133 SER A O 1
ATOM 1109 N N . ASN A 1 134 ? 14.048 -23.647 -0.433 1.00 48.16 134 ASN A N 1
ATOM 1110 C CA . ASN A 1 134 ? 14.624 -24.783 -1.163 1.00 48.16 134 ASN A CA 1
ATOM 1111 C C . ASN A 1 134 ? 16.091 -25.061 -0.791 1.00 48.16 134 ASN A C 1
ATOM 1113 O O . ASN A 1 134 ? 16.621 -26.125 -1.119 1.00 48.16 134 ASN A O 1
ATOM 1117 N N . ALA A 1 135 ? 16.756 -24.133 -0.101 1.00 47.56 135 ALA A N 1
ATOM 1118 C CA . ALA A 1 135 ? 18.083 -24.354 0.448 1.00 47.56 135 ALA A CA 1
ATOM 1119 C C . ALA A 1 135 ? 17.993 -25.257 1.692 1.00 47.56 135 ALA A C 1
ATOM 1121 O O . ALA A 1 135 ? 17.409 -24.900 2.711 1.00 47.56 135 ALA A O 1
ATOM 1122 N N . SER A 1 136 ? 18.586 -26.451 1.602 1.00 42.81 136 SER A N 1
ATOM 1123 C CA . SER A 1 136 ? 18.758 -27.377 2.730 1.00 42.81 136 SER A CA 1
ATOM 1124 C C . SER A 1 136 ? 19.347 -26.640 3.954 1.00 42.81 136 SER A C 1
ATOM 1126 O O . SER A 1 136 ? 20.234 -25.804 3.755 1.00 42.81 136 SER A O 1
ATOM 1128 N N . PRO A 1 137 ? 18.933 -26.936 5.209 1.00 46.59 137 PRO A N 1
ATOM 1129 C CA . PRO A 1 137 ? 19.128 -26.060 6.381 1.00 46.59 137 PRO A CA 1
ATOM 1130 C C . PRO A 1 137 ? 20.583 -25.881 6.840 1.00 46.59 137 PRO A C 1
ATOM 1132 O O . PRO A 1 137 ? 20.842 -25.377 7.927 1.00 46.59 137 PRO A O 1
ATOM 1135 N N . ALA A 1 138 ? 21.556 -26.358 6.071 1.00 42.69 138 ALA A N 1
ATOM 1136 C CA . ALA A 1 138 ? 22.904 -26.537 6.563 1.00 42.69 138 ALA A CA 1
ATOM 1137 C C . ALA A 1 138 ? 23.795 -25.290 6.459 1.00 42.69 138 ALA A C 1
ATOM 1139 O O . ALA A 1 138 ? 24.789 -25.263 7.182 1.00 42.69 138 ALA A O 1
ATOM 1140 N N . ARG A 1 139 ? 23.548 -24.302 5.572 1.00 46.00 139 ARG A N 1
ATOM 1141 C CA . ARG A 1 139 ? 24.622 -23.329 5.238 1.00 46.00 139 ARG A CA 1
ATOM 1142 C C . ARG A 1 139 ? 24.278 -21.887 4.825 1.00 46.00 139 ARG A C 1
ATOM 1144 O O . ARG A 1 139 ? 25.210 -21.185 4.447 1.00 46.00 139 ARG A O 1
ATOM 1151 N N . VAL A 1 140 ? 23.045 -21.385 4.924 1.00 44.19 140 VAL A N 1
ATOM 1152 C CA . VAL A 1 140 ? 22.777 -19.957 4.621 1.00 44.19 140 VAL A CA 1
ATOM 1153 C C . VAL A 1 140 ? 22.207 -19.269 5.857 1.00 44.19 140 VAL A C 1
ATOM 1155 O O . VAL A 1 140 ? 21.248 -19.755 6.446 1.00 44.19 140 VAL A O 1
ATOM 1158 N N . GLY A 1 141 ? 22.888 -18.205 6.284 1.00 45.41 141 GLY A N 1
ATOM 1159 C CA . GLY A 1 141 ? 22.760 -17.560 7.588 1.00 45.41 141 GLY A CA 1
ATOM 1160 C C . GLY A 1 141 ? 21.335 -17.211 8.020 1.00 45.41 141 GLY A C 1
ATOM 1161 O O . GLY A 1 141 ? 20.475 -16.838 7.223 1.00 45.41 141 GLY A O 1
ATOM 1162 N N . ASP A 1 142 ? 21.149 -17.313 9.333 1.00 48.31 142 ASP A N 1
ATOM 1163 C CA . ASP A 1 142 ? 19.940 -17.067 10.125 1.00 48.31 142 ASP A CA 1
ATOM 1164 C C . ASP A 1 142 ? 19.183 -15.771 9.736 1.00 48.31 142 ASP A C 1
ATOM 1166 O O . ASP A 1 142 ? 17.952 -15.733 9.757 1.00 48.31 142 ASP A O 1
ATOM 1170 N N . ASP A 1 143 ? 19.890 -14.739 9.257 1.00 49.25 143 ASP A N 1
ATOM 1171 C CA . ASP A 1 143 ? 19.353 -13.401 8.954 1.00 49.25 143 ASP A CA 1
ATOM 1172 C C . ASP A 1 143 ? 18.211 -13.361 7.926 1.00 49.25 143 ASP A C 1
ATOM 1174 O O . ASP A 1 143 ? 17.252 -12.595 8.078 1.00 49.25 143 ASP A O 1
ATOM 1178 N N . SER A 1 144 ? 18.250 -14.195 6.883 1.00 49.06 144 SER A N 1
ATOM 1179 C CA . SER A 1 144 ? 17.224 -14.130 5.833 1.00 49.06 144 SER A CA 1
ATOM 1180 C C . SER A 1 144 ? 15.894 -14.761 6.265 1.00 49.06 144 SER A C 1
ATOM 1182 O O . SER A 1 144 ? 14.822 -14.235 5.945 1.00 49.06 144 SER A O 1
ATOM 1184 N N . SER A 1 145 ? 15.950 -15.842 7.047 1.00 50.56 145 SER A N 1
ATOM 1185 C CA . SER A 1 145 ? 14.759 -16.470 7.631 1.00 50.56 145 SER A CA 1
ATOM 1186 C C . SER A 1 145 ? 14.131 -15.579 8.715 1.00 50.56 145 SER A C 1
ATOM 1188 O O . SER A 1 145 ? 12.900 -15.470 8.818 1.00 50.56 145 SER A O 1
ATOM 1190 N N . ILE A 1 146 ? 14.977 -14.852 9.459 1.00 51.50 146 ILE A N 1
ATOM 1191 C CA . ILE A 1 146 ? 14.571 -13.857 10.452 1.00 51.50 146 ILE A CA 1
ATOM 1192 C C . ILE A 1 146 ? 13.801 -12.716 9.772 1.00 51.50 146 ILE A C 1
ATOM 1194 O O . ILE A 1 146 ? 12.725 -12.357 10.259 1.00 51.50 146 ILE A O 1
ATOM 1198 N N . SER A 1 147 ? 14.270 -12.215 8.623 1.00 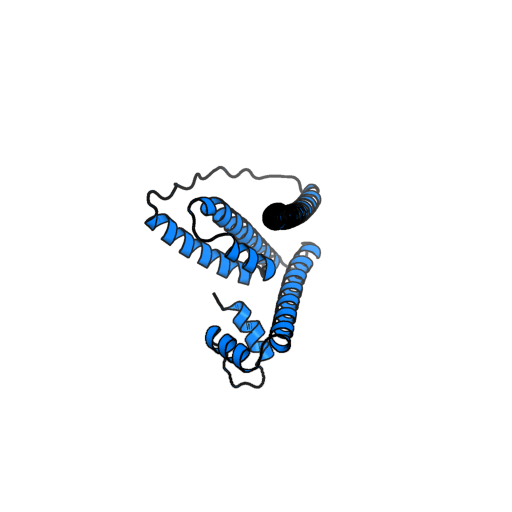63.47 147 SER A N 1
ATOM 1199 C CA . SER A 1 147 ? 13.620 -11.126 7.873 1.00 63.47 147 SER A CA 1
ATOM 1200 C C . SER A 1 147 ? 12.199 -11.479 7.401 1.00 63.47 147 SER A C 1
ATOM 1202 O O . SER A 1 147 ? 11.249 -10.733 7.667 1.00 63.47 147 SER A O 1
ATOM 1204 N N . LEU A 1 148 ? 12.001 -12.669 6.818 1.00 65.12 148 LEU A N 1
ATOM 1205 C CA . LEU A 1 148 ? 10.667 -13.135 6.413 1.00 65.12 148 LEU A CA 1
ATOM 1206 C C . LEU A 1 148 ? 9.739 -13.325 7.622 1.00 65.12 148 LEU A C 1
ATOM 1208 O O . LEU A 1 148 ? 8.589 -12.878 7.621 1.00 65.12 148 LEU A O 1
ATOM 1212 N N . SER A 1 149 ? 10.242 -13.960 8.684 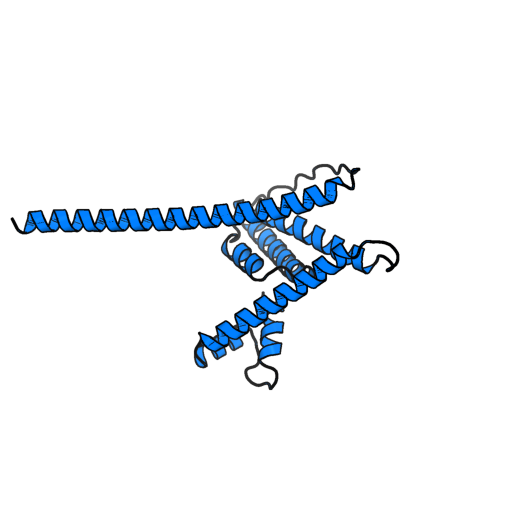1.00 64.50 149 SER A N 1
ATOM 1213 C CA . SER A 1 149 ? 9.459 -14.170 9.905 1.00 64.50 149 SER A CA 1
ATOM 1214 C C . SER A 1 149 ? 9.055 -12.843 10.564 1.00 64.50 149 SER A C 1
ATOM 1216 O O . SER A 1 149 ? 7.958 -12.735 11.119 1.00 64.50 149 SER A O 1
ATOM 1218 N N . SER A 1 150 ? 9.912 -11.823 10.467 1.00 69.44 150 SER A N 1
ATOM 1219 C CA . SER A 1 150 ? 9.664 -10.464 10.944 1.00 69.44 150 SER A CA 1
ATOM 1220 C C . SER A 1 150 ? 8.576 -9.773 10.121 1.00 69.44 150 SER A C 1
ATOM 1222 O O . SER A 1 150 ? 7.624 -9.251 10.701 1.00 69.44 150 SER A O 1
ATOM 1224 N N . SER A 1 151 ? 8.639 -9.860 8.788 1.00 69.94 151 SER A N 1
ATOM 1225 C CA . SER A 1 151 ? 7.615 -9.310 7.886 1.00 69.94 151 SER A CA 1
ATOM 1226 C C . SER A 1 151 ? 6.240 -9.957 8.095 1.00 69.94 151 SER A C 1
ATOM 1228 O O . SER A 1 151 ? 5.229 -9.259 8.156 1.00 69.94 151 SER A O 1
ATOM 1230 N N . ILE A 1 152 ? 6.180 -11.275 8.309 1.00 74.06 152 ILE A N 1
ATOM 1231 C CA . ILE A 1 152 ? 4.924 -11.964 8.648 1.00 74.06 152 ILE A CA 1
ATOM 1232 C C . ILE A 1 152 ? 4.378 -11.470 9.994 1.00 74.06 152 ILE A C 1
ATOM 1234 O O . ILE A 1 152 ? 3.174 -11.235 10.141 1.00 74.06 152 ILE A O 1
ATOM 1238 N N . LYS A 1 153 ? 5.247 -11.323 11.001 1.00 75.56 153 LYS A N 1
ATOM 1239 C CA . LYS A 1 153 ? 4.853 -10.851 12.337 1.00 75.56 153 LYS A CA 1
ATOM 1240 C C . LYS A 1 153 ? 4.363 -9.404 12.304 1.00 75.56 153 LYS A C 1
ATOM 1242 O O . LYS A 1 153 ? 3.329 -9.125 12.910 1.00 75.56 153 LYS A O 1
ATOM 1247 N N . SER A 1 154 ? 5.050 -8.509 11.597 1.00 74.44 154 SER A N 1
ATOM 1248 C CA . SER A 1 154 ? 4.648 -7.104 11.474 1.00 74.44 154 SER A CA 1
ATOM 1249 C C . SER A 1 154 ? 3.311 -6.974 10.744 1.00 74.44 154 SER A C 1
ATOM 1251 O O . SER A 1 154 ? 2.406 -6.317 11.260 1.00 74.44 154 SER A O 1
ATOM 1253 N N . LEU A 1 155 ? 3.113 -7.706 9.641 1.00 77.75 155 LEU A N 1
ATOM 1254 C CA . LEU A 1 155 ? 1.839 -7.727 8.919 1.00 77.75 155 LEU A CA 1
ATOM 1255 C C . LEU A 1 155 ? 0.682 -8.206 9.812 1.00 77.75 155 LEU A C 1
ATOM 1257 O O . LEU A 1 155 ? -0.408 -7.628 9.798 1.00 77.75 155 LEU A O 1
ATOM 1261 N N . ARG A 1 156 ? 0.910 -9.239 10.633 1.00 74.94 156 ARG A N 1
ATOM 1262 C CA . ARG A 1 156 ? -0.085 -9.713 11.611 1.00 74.94 156 ARG A CA 1
ATOM 1263 C C . ARG A 1 156 ? -0.410 -8.652 12.662 1.00 74.94 156 ARG A C 1
ATOM 1265 O O . ARG A 1 156 ? -1.582 -8.466 12.984 1.00 74.94 156 ARG A O 1
ATOM 1272 N N . GLN A 1 157 ? 0.592 -7.943 13.175 1.00 78.25 157 GLN A N 1
ATOM 1273 C CA . GLN A 1 157 ? 0.381 -6.861 14.142 1.00 78.25 157 GLN A CA 1
ATOM 1274 C C . GLN A 1 157 ? -0.410 -5.697 13.533 1.00 78.25 157 GLN A C 1
ATOM 1276 O O . GLN A 1 157 ? -1.321 -5.178 14.179 1.00 78.25 157 GLN A O 1
ATOM 1281 N N . GLU A 1 158 ? -0.127 -5.321 12.283 1.00 78.12 158 GLU A N 1
ATOM 1282 C CA . GLU A 1 158 ? -0.893 -4.303 11.555 1.00 78.12 158 GLU A CA 1
ATOM 1283 C C . GLU A 1 158 ? -2.364 -4.705 11.405 1.00 78.12 158 GLU A C 1
ATOM 1285 O O . GLU A 1 158 ? -3.261 -3.900 11.679 1.00 78.12 158 GLU A O 1
ATOM 1290 N N . ARG A 1 159 ? -2.625 -5.966 11.038 1.00 77.44 159 ARG A N 1
ATOM 1291 C CA . ARG A 1 159 ? -3.986 -6.518 10.947 1.00 77.44 159 ARG A CA 1
ATOM 1292 C C . ARG A 1 159 ? -4.702 -6.476 12.288 1.00 77.44 159 ARG A C 1
ATOM 1294 O O . ARG A 1 159 ? -5.842 -6.014 12.357 1.00 77.44 159 ARG A O 1
ATOM 1301 N N . GLU A 1 160 ? -4.038 -6.900 13.360 1.00 78.44 160 GLU A N 1
ATOM 1302 C CA . GLU A 1 160 ? -4.641 -6.868 14.690 1.00 78.44 160 GLU A CA 1
ATOM 1303 C C . GLU A 1 160 ? -4.927 -5.425 15.136 1.00 78.44 160 GLU A C 1
ATOM 1305 O O . GLU A 1 160 ? -5.991 -5.137 15.693 1.00 78.44 160 GLU A O 1
ATOM 1310 N N . PHE A 1 161 ? -4.011 -4.495 14.865 1.00 78.38 161 PHE A N 1
ATOM 1311 C CA . PHE A 1 161 ? -4.191 -3.082 15.181 1.00 78.38 161 PHE A CA 1
ATOM 1312 C C . PHE A 1 161 ? -5.369 -2.468 14.416 1.00 78.38 161 PHE A C 1
ATOM 1314 O O . PHE A 1 161 ? -6.195 -1.769 15.012 1.00 78.38 161 PHE A O 1
ATOM 1321 N N . LEU A 1 162 ? -5.496 -2.763 13.119 1.00 76.62 162 LEU A N 1
ATOM 1322 C CA . LEU A 1 162 ? -6.647 -2.349 12.316 1.00 76.62 162 LEU A CA 1
ATOM 1323 C C . LEU A 1 162 ? -7.943 -2.967 12.836 1.00 76.62 162 LEU A C 1
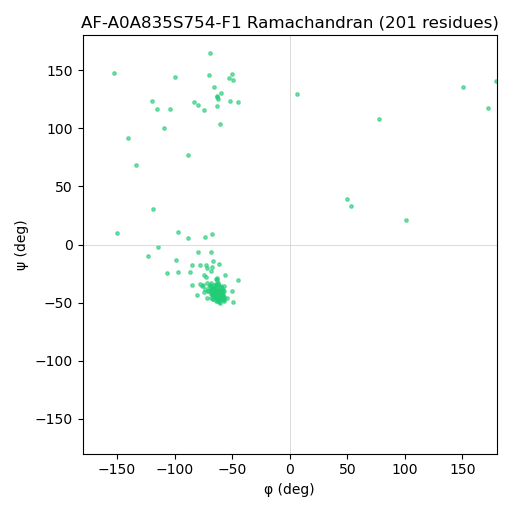ATOM 1325 O O . LEU A 1 162 ? -8.923 -2.247 13.001 1.00 76.62 162 LEU A O 1
ATOM 1329 N N . SER A 1 163 ? -7.942 -4.255 13.177 1.00 74.06 163 SER A N 1
ATOM 1330 C CA . SER A 1 163 ? -9.095 -4.942 13.769 1.00 74.06 163 SER A CA 1
ATOM 1331 C C . SER A 1 163 ? -9.532 -4.287 15.088 1.00 74.06 163 SER A C 1
ATOM 1333 O O . SER A 1 163 ? -10.715 -3.999 15.288 1.00 74.06 163 SER A O 1
ATOM 1335 N N . LYS A 1 164 ? -8.583 -3.949 15.973 1.00 79.44 164 LYS A N 1
ATOM 1336 C CA . LYS A 1 164 ? -8.851 -3.216 17.225 1.00 79.44 164 LYS A CA 1
ATOM 1337 C C . LYS A 1 164 ? -9.418 -1.820 16.959 1.00 79.44 164 LYS A C 1
ATOM 1339 O O . LYS A 1 164 ? -10.387 -1.431 17.604 1.00 79.44 164 LYS A O 1
ATOM 1344 N N . ARG A 1 165 ? -8.848 -1.078 16.003 1.00 78.38 165 ARG A N 1
ATOM 1345 C CA . ARG A 1 165 ? -9.334 0.260 15.617 1.00 78.38 165 ARG A CA 1
ATOM 1346 C C . ARG A 1 165 ? -10.717 0.227 14.984 1.00 78.38 165 ARG A C 1
ATOM 1348 O O . ARG A 1 165 ? -11.503 1.129 15.247 1.00 78.38 165 ARG A O 1
ATOM 1355 N N . ILE A 1 166 ? -11.006 -0.782 14.165 1.00 77.25 166 ILE A N 1
ATOM 1356 C CA . ILE A 1 166 ? -12.322 -0.957 13.553 1.00 77.25 166 ILE A CA 1
ATOM 1357 C C . ILE A 1 166 ? -13.365 -1.163 14.650 1.00 77.25 166 ILE A C 1
ATOM 1359 O O . ILE A 1 166 ? -14.363 -0.457 14.681 1.00 77.25 166 ILE A O 1
ATOM 1363 N N . ASN A 1 167 ? -13.084 -2.056 15.601 1.00 73.81 167 ASN A N 1
ATOM 1364 C CA . ASN A 1 167 ? -13.999 -2.335 16.706 1.00 73.81 167 ASN A CA 1
ATOM 1365 C C . ASN A 1 167 ? -14.152 -1.170 17.703 1.00 73.81 167 ASN A C 1
ATOM 1367 O O . ASN A 1 167 ? -15.149 -1.135 18.413 1.00 73.81 167 ASN A O 1
ATOM 1371 N N . SER A 1 168 ? -13.189 -0.242 17.793 1.00 78.50 168 SER A N 1
ATOM 1372 C CA . SER A 1 168 ? -13.256 0.888 18.733 1.00 78.50 168 SER A CA 1
ATOM 1373 C C . SER A 1 168 ? -13.776 2.194 18.134 1.00 78.50 168 SER A C 1
ATOM 1375 O O . SER A 1 168 ? -14.236 3.049 18.888 1.00 78.50 168 SER A O 1
ATOM 1377 N N . ARG A 1 169 ? -13.674 2.390 16.812 1.00 77.38 169 ARG A N 1
ATOM 1378 C CA . ARG A 1 169 ? -14.063 3.649 16.151 1.00 77.38 169 ARG A CA 1
ATOM 1379 C C . ARG A 1 169 ? -15.349 3.582 15.343 1.00 77.38 169 ARG A C 1
ATOM 1381 O O . ARG A 1 169 ? -15.920 4.639 15.108 1.00 77.38 169 ARG A O 1
ATOM 1388 N N . LEU A 1 170 ? -15.753 2.403 14.877 1.00 74.75 170 LEU A N 1
ATOM 1389 C CA . LEU A 1 170 ? -16.963 2.243 14.071 1.00 74.75 170 LEU A CA 1
ATOM 1390 C C . LEU A 1 170 ? -18.106 1.753 14.953 1.00 74.75 170 LEU A C 1
ATOM 1392 O O . LEU A 1 170 ? -17.896 0.940 15.859 1.00 74.75 170 LEU A O 1
ATOM 1396 N N . THR A 1 171 ? -19.314 2.229 14.671 1.00 80.44 171 THR A N 1
ATOM 1397 C CA . THR A 1 171 ? -20.521 1.705 15.317 1.00 80.44 171 THR A CA 1
ATOM 1398 C C . THR A 1 171 ? -20.816 0.283 14.837 1.00 80.44 171 THR A C 1
ATOM 1400 O O . THR A 1 171 ? -20.270 -0.188 13.834 1.00 80.44 171 THR A O 1
ATOM 1403 N N . GLU A 1 172 ? -21.687 -0.432 15.551 1.00 73.69 172 GLU A N 1
ATOM 1404 C CA . GLU A 1 172 ? -22.066 -1.797 15.176 1.00 73.69 172 GLU A CA 1
ATOM 1405 C C . GLU A 1 172 ? -22.646 -1.860 13.752 1.00 73.69 172 GLU A C 1
ATOM 1407 O O . GLU A 1 172 ? -22.243 -2.716 12.967 1.00 73.69 172 GLU A O 1
ATOM 1412 N N . GLU A 1 173 ? -23.462 -0.875 13.378 1.00 73.25 173 GLU A N 1
ATOM 1413 C CA . GLU A 1 173 ? -24.063 -0.734 12.046 1.00 73.25 173 GLU A CA 1
ATOM 1414 C C . GLU A 1 173 ? -23.027 -0.440 10.945 1.00 73.25 173 GLU A C 1
ATOM 1416 O O . GLU A 1 173 ? -23.095 -0.984 9.840 1.00 73.25 173 GLU A O 1
ATOM 1421 N N . GLU A 1 174 ? -22.041 0.421 11.219 1.00 75.69 174 GLU A N 1
ATOM 1422 C CA . GLU A 1 174 ? -20.955 0.725 10.275 1.00 75.69 174 GLU A CA 1
ATOM 1423 C C . GLU A 1 174 ? -20.030 -0.480 10.070 1.00 75.69 174 GLU A C 1
ATOM 1425 O O . GLU A 1 174 ? -19.559 -0.742 8.958 1.00 75.69 174 GLU A O 1
ATOM 1430 N N . ARG A 1 175 ? -19.808 -1.249 11.137 1.00 76.25 175 ARG A N 1
ATOM 1431 C CA . ARG A 1 175 ? -19.032 -2.485 11.117 1.00 76.25 175 ARG A CA 1
ATOM 1432 C C . ARG A 1 175 ? -19.748 -3.585 10.331 1.00 76.25 175 ARG A C 1
ATOM 1434 O O . ARG A 1 175 ? -19.104 -4.257 9.530 1.00 76.25 175 ARG A O 1
ATOM 1441 N N . GLU A 1 176 ? -21.059 -3.743 10.497 1.00 72.31 176 GLU A N 1
ATOM 1442 C CA . GLU A 1 176 ? -21.855 -4.687 9.702 1.00 72.31 176 GLU A CA 1
ATOM 1443 C C . GLU A 1 176 ? -21.833 -4.337 8.212 1.00 72.31 176 GLU A C 1
ATOM 1445 O O . GLU A 1 176 ? -21.609 -5.218 7.381 1.00 72.31 176 GLU A O 1
ATOM 1450 N N . LYS A 1 177 ? -21.948 -3.049 7.857 1.00 77.44 177 LYS A N 1
ATOM 1451 C CA . LYS A 1 177 ? -21.794 -2.590 6.464 1.00 77.44 177 LYS A CA 1
ATOM 1452 C C . LYS A 1 177 ? -20.410 -2.914 5.898 1.00 77.44 177 LYS A C 1
ATOM 1454 O O . LYS A 1 177 ? -20.308 -3.319 4.740 1.00 77.44 177 LYS A O 1
ATOM 1459 N N . LEU A 1 178 ? -19.350 -2.758 6.693 1.00 71.06 178 LEU A N 1
ATOM 1460 C CA . LEU A 1 178 ? -17.990 -3.139 6.296 1.00 71.06 178 LEU A CA 1
ATOM 1461 C C . LEU A 1 178 ? -17.843 -4.649 6.107 1.00 71.06 178 LEU A C 1
ATOM 1463 O O . LEU A 1 178 ? -17.245 -5.075 5.124 1.00 71.06 178 LEU A O 1
ATOM 1467 N N . TYR A 1 179 ? -18.417 -5.453 6.999 1.00 70.25 179 TYR A N 1
ATOM 1468 C CA . TYR A 1 179 ? -18.399 -6.909 6.887 1.00 70.25 179 TYR A CA 1
ATOM 1469 C C . TYR A 1 179 ? -19.167 -7.397 5.662 1.00 70.25 179 TYR A C 1
ATOM 1471 O O . TYR A 1 179 ? -18.635 -8.210 4.916 1.00 70.25 179 TYR A O 1
ATOM 1479 N N . ILE A 1 180 ? -20.339 -6.829 5.369 1.00 74.75 180 ILE A N 1
ATOM 1480 C CA . ILE A 1 180 ? -21.074 -7.109 4.127 1.00 74.75 180 ILE A CA 1
ATOM 1481 C C . ILE A 1 180 ? -20.226 -6.725 2.905 1.00 74.75 180 ILE A C 1
ATOM 1483 O O . ILE A 1 180 ? -20.085 -7.516 1.974 1.00 74.75 180 ILE A O 1
ATOM 1487 N N . LYS A 1 181 ? -19.606 -5.537 2.921 1.00 72.69 181 LYS A N 1
ATOM 1488 C CA . LYS A 1 181 ? -18.755 -5.048 1.824 1.00 72.69 181 LYS A CA 1
ATOM 1489 C C . LYS A 1 181 ? -17.519 -5.922 1.585 1.00 72.69 181 LYS A C 1
ATOM 1491 O O . LYS A 1 181 ? -17.077 -6.035 0.447 1.00 72.69 181 LYS A O 1
ATOM 1496 N N . TRP A 1 182 ? -16.964 -6.519 2.636 1.00 70.38 182 TRP A N 1
ATOM 1497 C CA . TRP A 1 182 ? -15.811 -7.427 2.574 1.00 70.38 182 TRP A CA 1
ATOM 1498 C C . TRP A 1 182 ? -16.204 -8.911 2.561 1.00 70.38 182 TRP A C 1
ATOM 1500 O O . TRP A 1 182 ? -15.337 -9.767 2.708 1.00 70.38 182 TRP A O 1
ATOM 1510 N N . GLN A 1 183 ? -17.496 -9.221 2.391 1.00 59.97 183 GLN A N 1
ATOM 1511 C CA . GLN A 1 183 ? -18.044 -10.584 2.386 1.00 59.97 183 GLN A CA 1
ATOM 1512 C C . GLN A 1 183 ? -17.665 -11.421 3.628 1.00 59.97 183 GLN A C 1
ATOM 1514 O O . GLN A 1 183 ? -17.515 -12.640 3.561 1.00 59.97 183 GLN A O 1
ATOM 1519 N N . VAL A 1 184 ? -17.527 -10.774 4.786 1.00 63.81 184 VAL A N 1
ATOM 1520 C CA . VAL A 1 184 ? -17.301 -11.425 6.081 1.00 63.81 184 VAL A CA 1
ATOM 1521 C C . VAL A 1 184 ? -18.655 -11.874 6.651 1.00 63.81 184 VAL A C 1
ATOM 1523 O O . VAL A 1 184 ? -19.531 -11.028 6.850 1.00 63.81 184 VAL A O 1
ATOM 1526 N N . PRO A 1 185 ? -18.858 -13.171 6.955 1.00 54.12 185 PRO A N 1
ATOM 1527 C CA . PRO A 1 185 ? -20.115 -13.657 7.520 1.00 54.12 185 PRO A CA 1
ATOM 1528 C C . PRO A 1 185 ? -20.453 -12.983 8.860 1.00 54.12 185 PRO A C 1
ATOM 1530 O O . PRO A 1 185 ? -19.635 -12.947 9.780 1.00 54.12 185 PRO A O 1
ATOM 1533 N N . LEU A 1 186 ? -21.686 -12.484 8.997 1.00 55.22 186 LEU A N 1
ATOM 1534 C CA . LEU A 1 186 ? -22.135 -11.744 10.187 1.00 55.22 186 LEU A CA 1
ATOM 1535 C C . LEU A 1 186 ? -22.325 -12.637 11.434 1.00 55.22 186 LEU A C 1
ATOM 1537 O O . LEU A 1 186 ? -22.272 -12.142 12.562 1.00 55.22 186 LEU A O 1
ATOM 1541 N N . GLN A 1 187 ? -22.477 -13.957 11.263 1.00 46.09 187 GLN A N 1
ATOM 1542 C CA . GLN A 1 187 ? -22.599 -14.930 12.355 1.00 46.09 187 GLN A CA 1
ATOM 1543 C C . GLN A 1 187 ? -21.417 -15.913 12.383 1.00 46.09 187 GLN A C 1
ATOM 1545 O O . GLN A 1 187 ? -21.244 -16.725 11.480 1.00 46.09 187 GLN A O 1
ATOM 1550 N N . GLY A 1 188 ? -20.629 -15.879 13.466 1.00 52.88 188 GLY A N 1
ATOM 1551 C CA . GLY A 1 188 ? -19.570 -16.858 13.734 1.00 52.88 188 GLY A CA 1
ATOM 1552 C C . GLY A 1 188 ? -18.801 -16.581 15.033 1.00 52.88 188 GLY A C 1
ATOM 1553 O O . GLY A 1 188 ? -18.485 -15.438 15.359 1.00 52.88 188 GLY A O 1
ATOM 1554 N N . LYS A 1 189 ? -18.451 -17.626 15.799 1.00 47.62 189 LYS A N 1
ATOM 1555 C CA . LYS A 1 189 ? -17.644 -17.504 17.037 1.00 47.62 189 LYS A CA 1
ATOM 1556 C C . LYS A 1 189 ? -16.179 -17.080 16.783 1.00 47.62 189 LYS A C 1
ATOM 1558 O O . LYS A 1 189 ? -15.474 -16.777 17.736 1.00 47.62 189 LYS A O 1
ATOM 1563 N N . GLN A 1 190 ? -15.736 -16.994 15.521 1.00 55.41 190 GLN A N 1
ATOM 1564 C CA . GLN A 1 190 ? -14.368 -16.621 15.111 1.00 55.41 190 GLN A CA 1
ATOM 1565 C C . GLN A 1 190 ? -14.290 -15.337 14.251 1.00 55.41 190 GLN A C 1
ATOM 1567 O O . GLN A 1 190 ? -13.383 -15.185 13.436 1.00 55.41 190 GLN A O 1
ATOM 1572 N N . ARG A 1 191 ? -15.206 -14.376 14.455 1.00 57.62 191 ARG A N 1
ATOM 1573 C CA . ARG A 1 191 ? -15.275 -13.104 13.694 1.00 57.62 191 ARG A CA 1
ATOM 1574 C C . ARG A 1 191 ? -13.950 -12.334 13.596 1.00 57.62 191 ARG A C 1
ATOM 1576 O O . ARG A 1 191 ? -13.637 -11.798 12.542 1.00 57.62 191 ARG A O 1
ATOM 1583 N N . LYS A 1 192 ? -13.156 -12.287 14.673 1.00 56.53 192 LYS A N 1
ATOM 1584 C CA . LYS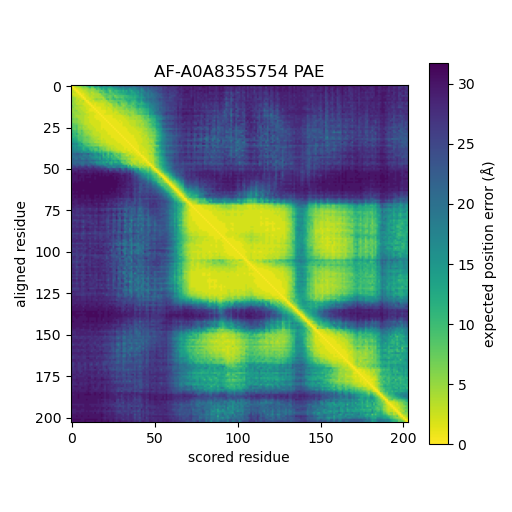 A 1 192 ? -11.875 -11.554 14.700 1.00 56.53 192 LYS A CA 1
ATOM 1585 C C . LYS A 1 192 ? -10.830 -12.186 13.768 1.00 56.53 192 LYS A C 1
ATOM 1587 O O . LYS A 1 192 ? -10.173 -11.475 13.020 1.00 56.53 192 LYS A O 1
ATOM 1592 N N . LEU A 1 193 ? -10.745 -13.516 13.777 1.00 55.34 193 LEU A N 1
ATOM 1593 C CA . LEU A 1 193 ? -9.781 -14.284 12.990 1.00 55.34 193 LEU A CA 1
ATOM 1594 C C . LEU A 1 193 ? -10.186 -14.342 11.508 1.00 55.34 193 LEU A C 1
ATOM 1596 O O . LEU A 1 193 ? -9.337 -14.242 10.630 1.00 55.34 193 LEU A O 1
ATOM 1600 N N . GLN A 1 194 ? -11.491 -14.401 11.223 1.00 55.44 194 GLN A N 1
ATOM 1601 C CA . GLN A 1 194 ? -12.013 -14.300 9.857 1.00 55.44 194 GLN A CA 1
ATOM 1602 C C . GLN A 1 194 ? -11.812 -12.906 9.262 1.00 55.44 194 GLN A C 1
ATOM 1604 O O . GLN A 1 194 ? -11.421 -12.816 8.107 1.00 55.44 194 GLN A O 1
ATOM 1609 N N . LEU A 1 195 ? -11.987 -11.833 10.045 1.00 58.19 195 LEU A N 1
ATOM 1610 C CA . LEU A 1 195 ? -11.680 -10.473 9.592 1.00 58.19 195 LEU A CA 1
ATOM 1611 C C . LEU A 1 195 ? -10.199 -10.329 9.204 1.00 58.19 195 LEU A C 1
ATOM 1613 O O . LEU A 1 195 ? -9.882 -9.781 8.149 1.00 58.19 195 LEU A O 1
ATOM 1617 N N . GLU A 1 196 ? -9.302 -10.867 10.033 1.00 54.69 196 GLU A N 1
ATOM 1618 C CA . GLU A 1 196 ? -7.852 -10.896 9.792 1.00 54.69 196 GLU A CA 1
ATOM 1619 C C . GLU A 1 196 ? -7.468 -11.724 8.546 1.00 54.69 196 GLU A C 1
ATOM 1621 O O . GLU A 1 196 ? -6.478 -11.400 7.887 1.00 54.69 196 GLU A O 1
ATOM 1626 N N . GLN A 1 197 ? -8.264 -12.742 8.192 1.00 57.88 197 GLN A N 1
ATOM 1627 C CA . GLN A 1 197 ? -8.108 -13.562 6.981 1.00 57.88 197 GLN A CA 1
ATOM 1628 C C . GLN A 1 197 ? -8.758 -12.944 5.730 1.00 57.88 197 GLN A C 1
ATOM 1630 O O . GLN A 1 197 ? -8.231 -13.085 4.635 1.00 57.88 197 GLN A O 1
ATOM 1635 N N . THR A 1 198 ? -9.886 -12.240 5.842 1.00 56.88 198 THR A N 1
ATOM 1636 C CA . THR A 1 198 ? -10.513 -11.549 4.696 1.00 56.88 198 THR A CA 1
ATOM 1637 C C . THR A 1 198 ? -9.771 -10.283 4.292 1.00 56.88 198 THR A C 1
ATOM 1639 O O . THR A 1 198 ? -9.789 -9.921 3.117 1.00 56.88 198 THR A O 1
ATOM 1642 N N . LEU A 1 199 ? -9.058 -9.648 5.231 1.00 54.84 199 LEU A N 1
ATOM 1643 C CA . LEU A 1 199 ? -8.086 -8.590 4.929 1.00 54.84 199 LEU A CA 1
ATOM 1644 C C . LEU A 1 199 ? -6.926 -9.095 4.046 1.00 54.84 199 LEU A C 1
ATOM 1646 O O . LEU A 1 199 ? -6.237 -8.278 3.448 1.00 54.84 199 LEU A O 1
ATOM 1650 N N . ASP A 1 200 ? -6.734 -10.416 3.959 1.00 43.19 200 ASP A N 1
ATOM 1651 C CA . ASP A 1 200 ? -5.775 -11.102 3.079 1.00 43.19 200 ASP A CA 1
ATOM 1652 C C . ASP A 1 200 ? -6.318 -11.353 1.665 1.00 43.19 200 ASP A C 1
ATOM 1654 O O . ASP A 1 200 ? -5.562 -11.680 0.771 1.00 43.19 200 ASP A O 1
ATOM 1658 N N . ARG A 1 201 ? -7.642 -11.285 1.463 1.00 44.00 201 ARG A N 1
ATOM 1659 C CA . ARG A 1 201 ? -8.298 -11.731 0.215 1.00 44.00 201 ARG A CA 1
ATOM 1660 C C . ARG A 1 201 ? -9.132 -10.661 -0.476 1.00 44.00 201 ARG A C 1
ATOM 1662 O O . ARG A 1 201 ? -9.604 -10.874 -1.585 1.00 44.00 201 ARG A O 1
ATOM 1669 N N . SER A 1 202 ? -9.366 -9.527 0.179 1.00 37.47 202 SER A N 1
ATOM 1670 C CA . SER A 1 202 ? -10.137 -8.429 -0.401 1.00 37.47 202 SER A CA 1
ATOM 1671 C C . SER A 1 202 ? -9.232 -7.483 -1.185 1.00 37.47 202 SER A C 1
ATOM 1673 O O . SER A 1 202 ? -8.912 -6.397 -0.692 1.00 37.47 202 SER A O 1
ATOM 1675 N N . LYS A 1 203 ? -8.853 -7.907 -2.394 1.00 42.72 203 LYS A N 1
ATOM 1676 C CA . LYS A 1 203 ? -8.939 -7.159 -3.662 1.00 42.72 203 LYS A CA 1
ATOM 1677 C C . LYS A 1 203 ? -8.349 -7.968 -4.807 1.00 42.72 203 LYS A C 1
ATOM 1679 O O . LYS A 1 203 ? -7.285 -8.570 -4.596 1.00 42.72 203 LYS A O 1
#

Sequence (203 aa):
MKKMKKMFQNAAEENIRSIKAYVTELKERVAKLQYQKQLLVCQVLELEANETVSCSSEHEETIADLPKSPDSWRLIFLEQMQQIVQLWDICHVSLIHRTQFYLLFRGDPADQIYIEVELRRLNWLQQHLTSVSNASPARVGDDSSISLSSSIKSLRQEREFLSKRINSRLTEEEREKLYIKWQVPLQGKQRKLQLEQTLDRSK